Protein AF-A0A838NF19-F1 (afdb_monomer)

Nearest PDB structures (foldseek):
  4q58-assembly3_C  TM=7.894E-01  e=1.617E-04  Homo sapiens
  2n1k-assembly1_A  TM=7.640E-01  e=1.087E-04  Homo sapiens
  7mrk-assembly2_D  TM=7.252E-01  e=2.527E-04  Gallus gallus
  3f7p-assembly3_E  TM=7.457E-01  e=4.586E-04  Homo sapiens
  6mfa-assembly1_A  TM=8.068E-01  e=1.510E-03  Homo sapiens

Secondary structure (DSSP, 8-state):
------------------------------PPPPPPPP---EEEE-TTSS-EEEE----TT-SEEEEEEEETTTT---EEEEEEE-SSEEEE----TT-EEEEEEEEEETTEE-PPPPPEEEE--S-EEEEE-S-B-S-EEE-TTEEEEE-SEEEE-TT-EEEE-TT-EEEE-TTSTT-EEEE-TT-EEEEE--SSS-EEEEESSPTTS--TTSS--EEEE-----SSPSP-B-SSSTTT--B-TT---TT---EEEEEEEEES---BSSSSSS-B--SEEEEEE-TTSEEEEEEEES-SS-SEEEEEE---EES-EEES-SS-SSEEE--

Foldseek 3Di:
DDDDDDDDDDDDDDDDDDDPPPDDDPPPPPPDDWWAAWADWDWDADPQLQKIKIFTDDTPPFQAKWKWKAWDVVGDDTDTPDDRHNHGMDIGRVDDAQIKMKMWMWTGDPNGTYDIYPIDIDHSYDAGEEEDDEEQAAEDEADLSYEYEQAAAHEDDAPYEYEYDFQHEYEYDLVHAQREYEYEENYAYAQAYDPVGAYEYEHPDPPVPFAAQSHQAYEYAYLAAFQDDDQDWDFDAPPSIDGRHDRDALLTERYEDHRYEQESHWHDRPVPPPGIHENYEARQHHCNYYAENYEYYRHLAEHYEYRDGNHDHYNYYYYNYNYHPYYYDGD

Structure (mmCIF, N/CA/C/O backbone):
data_AF-A0A838NF19-F1
#
_entry.id   AF-A0A838NF19-F1
#
loop_
_atom_site.group_PDB
_atom_site.id
_atom_site.type_symbol
_atom_site.label_atom_id
_atom_site.label_alt_id
_atom_site.label_comp_id
_atom_site.label_asym_id
_atom_site.label_entity_id
_atom_site.label_seq_id
_atom_site.pdbx_PDB_ins_code
_atom_site.Cartn_x
_atom_site.Cartn_y
_atom_site.Cartn_z
_atom_site.occupancy
_atom_site.B_iso_or_equiv
_atom_site.auth_seq_id
_atom_site.auth_comp_id
_atom_site.auth_asym_id
_atom_site.auth_atom_id
_atom_site.pdbx_PDB_model_num
ATOM 1 N N . MET A 1 1 ? 29.734 -11.342 96.930 1.00 35.12 1 MET A N 1
ATOM 2 C CA . MET A 1 1 ? 30.311 -10.161 96.254 1.00 35.12 1 MET A CA 1
ATOM 3 C C . MET A 1 1 ? 29.342 -9.716 95.171 1.00 35.12 1 MET A C 1
ATOM 5 O O . MET A 1 1 ? 28.666 -10.580 94.630 1.00 35.12 1 MET A O 1
ATOM 9 N N . PRO A 1 2 ? 29.146 -8.404 95.005 1.00 52.97 2 PRO A N 1
ATOM 10 C CA . PRO A 1 2 ? 27.814 -7.807 95.119 1.00 52.97 2 PRO A CA 1
ATOM 11 C C . PRO A 1 2 ? 27.366 -7.106 93.832 1.00 52.97 2 PRO A C 1
ATOM 13 O O . PRO A 1 2 ? 28.207 -6.779 93.014 1.00 52.97 2 PRO A O 1
ATOM 16 N N . PHE A 1 3 ? 26.081 -6.766 93.724 1.00 35.47 3 PHE A N 1
ATOM 17 C CA . PHE A 1 3 ? 25.687 -5.376 93.479 1.00 35.47 3 PHE A CA 1
ATOM 18 C C . PHE A 1 3 ? 24.365 -5.079 94.198 1.00 35.47 3 PHE A C 1
ATOM 20 O O . PHE A 1 3 ? 23.375 -5.793 94.086 1.00 35.47 3 PHE A O 1
ATOM 27 N N . SER A 1 4 ? 24.438 -4.029 95.006 1.00 37.25 4 SER A N 1
ATOM 28 C CA . SER A 1 4 ? 23.403 -3.363 95.788 1.00 37.25 4 SER A CA 1
ATOM 29 C C . SER A 1 4 ? 23.138 -2.034 95.097 1.00 37.25 4 SER A C 1
ATOM 31 O O . SER A 1 4 ? 24.133 -1.402 94.767 1.00 37.25 4 SER A O 1
ATOM 33 N N . VAL A 1 5 ? 21.879 -1.596 94.954 1.00 36.94 5 VAL A N 1
ATOM 34 C CA . VAL A 1 5 ? 21.430 -0.240 95.344 1.00 36.94 5 VAL A CA 1
ATOM 35 C C . VAL A 1 5 ? 19.916 -0.275 95.630 1.00 36.94 5 VAL A C 1
ATOM 37 O O . VAL A 1 5 ? 19.118 -0.747 94.827 1.00 36.94 5 VAL A O 1
ATOM 40 N N . ARG A 1 6 ? 19.553 0.221 96.820 1.00 39.25 6 ARG A N 1
ATOM 41 C CA . ARG A 1 6 ? 18.203 0.527 97.327 1.00 39.25 6 ARG A CA 1
ATOM 42 C C . ARG A 1 6 ? 17.641 1.804 96.692 1.00 39.25 6 ARG A C 1
ATOM 44 O O . ARG A 1 6 ? 18.429 2.726 96.540 1.00 39.25 6 ARG A O 1
ATOM 51 N N . THR A 1 7 ? 16.310 1.936 96.609 1.00 36.59 7 THR A N 1
ATOM 52 C CA . THR A 1 7 ? 15.561 3.118 97.116 1.00 36.59 7 THR A CA 1
ATOM 53 C C . THR A 1 7 ? 14.032 2.932 97.042 1.00 36.59 7 THR A C 1
ATOM 55 O O . THR A 1 7 ? 13.474 2.596 96.009 1.00 36.59 7 THR A O 1
ATOM 58 N N . ILE A 1 8 ? 13.360 3.209 98.162 1.00 38.44 8 ILE A N 1
ATOM 59 C CA . ILE A 1 8 ? 11.967 3.685 98.332 1.00 38.44 8 ILE A CA 1
ATOM 60 C C . ILE A 1 8 ? 12.163 4.905 99.263 1.00 38.44 8 ILE A C 1
ATOM 62 O O . ILE A 1 8 ? 12.954 4.722 100.201 1.00 38.44 8 ILE A O 1
ATOM 66 N N . PRO A 1 9 ? 11.576 6.121 99.069 1.00 47.19 9 PRO A N 1
ATOM 67 C CA . PRO A 1 9 ? 10.137 6.345 99.310 1.00 47.19 9 PRO A CA 1
ATOM 68 C C . PRO A 1 9 ? 9.434 7.577 98.657 1.00 47.19 9 PRO A C 1
ATOM 70 O O . PRO A 1 9 ? 10.047 8.432 98.034 1.00 47.19 9 PRO A O 1
ATOM 73 N N . VAL A 1 10 ? 8.127 7.665 98.963 1.00 31.33 10 VAL A N 1
ATOM 74 C CA . VAL A 1 10 ? 7.230 8.847 99.090 1.00 31.33 10 VAL A CA 1
ATOM 75 C C . VAL A 1 10 ? 6.347 9.279 97.899 1.00 31.33 10 VAL A C 1
ATOM 77 O O . VAL A 1 10 ? 6.782 9.895 96.939 1.00 31.33 10 VAL A O 1
ATOM 80 N N . ALA A 1 11 ? 5.054 8.981 98.092 1.00 38.56 11 ALA A N 1
ATOM 81 C CA . ALA A 1 11 ? 3.813 9.733 97.850 1.00 38.56 11 ALA A CA 1
ATOM 82 C C . ALA A 1 11 ? 3.763 10.963 96.912 1.00 38.56 11 ALA A C 1
ATOM 84 O O . ALA A 1 11 ? 4.389 11.986 97.169 1.00 38.56 11 ALA A O 1
ATOM 85 N N . ALA A 1 12 ? 2.793 10.924 95.989 1.00 33.62 12 ALA A N 1
ATOM 86 C CA . ALA A 1 12 ? 1.922 12.045 95.605 1.00 33.62 12 ALA A CA 1
ATOM 87 C C . ALA A 1 12 ? 0.618 11.445 95.029 1.00 33.62 12 ALA A C 1
ATOM 89 O O . ALA A 1 12 ? 0.657 10.640 94.108 1.00 33.62 12 ALA A O 1
ATOM 90 N N . ALA A 1 13 ? -0.488 11.549 95.765 1.00 34.16 13 ALA A N 1
ATOM 91 C CA . ALA A 1 13 ? -1.574 12.502 95.518 1.00 34.16 13 ALA A CA 1
ATOM 92 C C . ALA A 1 13 ? -2.513 12.077 94.373 1.00 34.16 13 ALA A C 1
ATOM 94 O O . ALA A 1 13 ? -2.177 12.118 93.195 1.00 34.16 13 ALA A O 1
ATOM 95 N N . ALA A 1 14 ? -3.721 11.678 94.774 1.00 39.50 14 ALA A N 1
ATOM 96 C CA . ALA A 1 14 ? -4.853 11.440 93.901 1.00 39.50 14 ALA A CA 1
ATOM 97 C C . ALA A 1 14 ? -5.228 12.715 93.133 1.00 39.50 14 ALA A C 1
ATOM 99 O O . ALA A 1 14 ? -5.433 13.767 93.738 1.00 39.50 14 ALA A O 1
ATOM 100 N N . VAL A 1 15 ? -5.396 12.590 91.818 1.00 35.84 15 VAL A N 1
ATOM 101 C CA . VAL A 1 15 ? -6.160 13.540 91.010 1.00 35.84 15 VAL A CA 1
ATOM 102 C C . VAL A 1 15 ? -7.301 12.758 90.379 1.00 35.84 15 VAL A C 1
ATOM 104 O O . VAL A 1 15 ? -7.116 11.970 89.455 1.00 35.84 15 VAL A O 1
ATOM 107 N N . LEU A 1 16 ? -8.485 12.953 90.948 1.00 38.34 16 LEU A N 1
ATOM 108 C CA . LEU A 1 16 ? -9.753 12.597 90.339 1.00 38.34 16 LEU A CA 1
ATOM 109 C C . LEU A 1 16 ? -10.015 13.658 89.259 1.00 38.34 16 LEU A C 1
ATOM 111 O O . LEU A 1 16 ? -10.269 14.814 89.596 1.00 38.34 16 LEU A O 1
ATOM 115 N N . LEU A 1 17 ? -9.930 13.296 87.978 1.00 35.69 17 LEU A N 1
ATOM 116 C CA . LEU A 1 17 ? -10.447 14.137 86.900 1.00 35.69 17 LEU A CA 1
ATOM 117 C C . LEU A 1 17 ? -11.457 13.328 86.095 1.00 35.69 17 LEU A C 1
ATOM 119 O O . LEU A 1 17 ? -11.151 12.268 85.553 1.00 35.69 17 LEU A O 1
ATOM 123 N N . ALA A 1 18 ? -12.688 13.826 86.123 1.00 44.34 18 ALA A N 1
ATOM 124 C CA . ALA A 1 18 ? -13.870 13.238 85.532 1.00 44.34 18 ALA A CA 1
ATOM 125 C C . ALA A 1 18 ? -13.659 12.941 84.043 1.00 44.34 18 ALA A C 1
ATOM 127 O O . ALA A 1 18 ? -13.528 13.856 83.232 1.00 44.34 18 ALA A O 1
ATOM 128 N N . VAL A 1 19 ? -13.690 11.659 83.679 1.00 39.97 19 VAL A N 1
ATOM 129 C CA . VAL A 1 19 ? -13.979 11.268 82.302 1.00 39.97 19 VAL A CA 1
ATOM 130 C C . VAL A 1 19 ? -15.482 11.434 82.132 1.00 39.97 19 VAL A C 1
ATOM 132 O O . VAL A 1 19 ? -16.280 10.640 82.628 1.00 39.97 19 VAL A O 1
ATOM 135 N N . SER A 1 20 ? -15.867 12.528 81.484 1.00 41.59 20 SER A N 1
ATOM 136 C CA . SER A 1 20 ? -17.197 12.691 80.919 1.00 41.59 20 SER A CA 1
ATOM 137 C C . SER A 1 20 ? -17.468 11.518 79.980 1.00 41.59 20 SER A C 1
ATOM 139 O O . SER A 1 20 ? -16.764 11.354 78.984 1.00 41.59 20 SER A O 1
ATOM 141 N N . LEU A 1 21 ? -18.494 10.723 80.285 1.00 47.19 21 LEU A N 1
ATOM 142 C CA . LEU A 1 21 ? -19.154 9.889 79.290 1.00 47.19 21 LEU A CA 1
ATOM 143 C C . LEU A 1 21 ? -19.725 10.830 78.220 1.00 47.19 21 LEU A C 1
ATOM 145 O O . LEU A 1 21 ? -20.798 11.404 78.402 1.00 47.19 21 LEU A O 1
ATOM 149 N N . ALA A 1 22 ? -18.997 11.009 77.121 1.00 44.03 22 ALA A N 1
ATOM 150 C CA . ALA A 1 22 ? -19.598 11.425 75.868 1.00 44.03 22 ALA A CA 1
ATOM 151 C C . ALA A 1 22 ? -20.200 10.165 75.249 1.00 44.03 22 ALA A C 1
ATOM 153 O O . ALA A 1 22 ? -19.493 9.218 74.904 1.00 44.03 22 ALA A O 1
ATOM 154 N N . ALA A 1 23 ? -21.527 10.147 75.239 1.00 41.19 23 ALA A N 1
ATOM 155 C CA . ALA A 1 23 ? -22.345 9.108 74.658 1.00 41.19 23 ALA A CA 1
ATOM 156 C C . ALA A 1 23 ? -21.960 8.838 73.197 1.00 41.19 23 ALA A C 1
ATOM 158 O O . ALA A 1 23 ? -21.589 9.744 72.452 1.00 41.19 23 ALA A O 1
ATOM 159 N N . CYS A 1 24 ? -22.084 7.566 72.837 1.00 47.78 24 CYS A N 1
ATOM 160 C CA . CYS A 1 24 ? -21.982 7.012 71.501 1.00 47.78 24 CYS A CA 1
ATOM 161 C C . CYS A 1 24 ? -22.757 7.876 70.494 1.00 47.78 24 CYS A C 1
ATOM 163 O O . CYS A 1 24 ? -23.974 8.022 70.609 1.00 47.78 24 CYS A O 1
ATOM 165 N N . GLY A 1 25 ? -22.057 8.435 69.509 1.00 43.94 25 GLY A N 1
ATOM 166 C CA . GLY A 1 25 ? -22.674 8.720 68.224 1.00 43.94 25 GLY A CA 1
ATOM 167 C C . GLY A 1 25 ? -22.753 7.398 67.477 1.00 43.94 25 GLY A C 1
ATOM 168 O O . GLY A 1 25 ? -21.714 6.824 67.156 1.00 43.94 25 GLY A O 1
ATOM 169 N N . ASP A 1 26 ? -23.968 6.900 67.261 1.00 50.91 26 ASP A N 1
ATOM 170 C CA . ASP A 1 26 ? -24.257 5.865 66.271 1.00 50.91 26 ASP A CA 1
ATOM 171 C C . ASP A 1 26 ? -23.941 6.430 64.878 1.00 50.91 26 ASP A C 1
ATOM 173 O O . ASP A 1 26 ? -24.830 6.836 64.127 1.00 50.91 26 ASP A O 1
ATOM 177 N N . ASP A 1 27 ? -22.658 6.488 64.527 1.00 46.59 27 ASP A N 1
ATOM 178 C CA . ASP A 1 27 ? -22.247 6.628 63.139 1.00 46.59 27 ASP A CA 1
ATOM 179 C C . ASP A 1 27 ? -22.516 5.281 62.471 1.00 46.59 27 ASP A C 1
ATOM 181 O O . ASP A 1 27 ? -21.648 4.413 62.365 1.00 46.59 27 ASP A O 1
ATOM 185 N N . ASN A 1 28 ? -23.751 5.129 61.985 1.00 49.91 28 ASN A N 1
ATOM 186 C CA . ASN A 1 28 ? -24.141 4.192 60.932 1.00 49.91 28 ASN A CA 1
ATOM 187 C C . ASN A 1 28 ? -23.399 4.520 59.620 1.00 49.91 28 ASN A C 1
ATOM 189 O O . ASN A 1 28 ? -24.004 4.662 58.555 1.00 49.91 28 ASN A O 1
ATOM 193 N N . THR A 1 29 ? -22.077 4.650 59.676 1.00 46.50 29 THR A N 1
ATOM 194 C CA . THR A 1 29 ? -21.223 4.644 58.500 1.00 46.50 29 THR A CA 1
ATOM 195 C C . THR A 1 29 ? -21.136 3.191 58.068 1.00 46.50 29 THR A C 1
ATOM 197 O O . THR A 1 29 ? -20.239 2.443 58.444 1.00 46.50 29 THR A O 1
ATOM 200 N N . ASN A 1 30 ? -22.152 2.753 57.319 1.00 56.16 30 ASN A N 1
ATOM 201 C CA . ASN A 1 30 ? -22.019 1.570 56.483 1.00 56.16 30 ASN A CA 1
ATOM 202 C C . ASN A 1 30 ? -20.631 1.663 55.817 1.00 56.16 30 ASN A C 1
ATOM 204 O O . ASN A 1 30 ? -20.355 2.725 55.238 1.00 56.16 30 ASN A O 1
ATOM 208 N N . PRO A 1 31 ? -19.737 0.660 55.958 1.00 55.91 31 PRO A N 1
ATOM 209 C CA . PRO A 1 31 ? -18.437 0.704 55.300 1.00 55.91 31 PRO A CA 1
ATOM 210 C C . PRO A 1 31 ? -18.651 1.078 53.830 1.00 55.91 31 PRO A C 1
ATOM 212 O O . PRO A 1 31 ? -19.680 0.677 53.267 1.00 55.91 31 PRO A O 1
ATOM 215 N N . PRO A 1 32 ? -17.769 1.900 53.225 1.00 64.12 32 PRO A N 1
ATOM 216 C CA . PRO A 1 32 ? -18.022 2.404 51.885 1.00 64.12 32 PRO A CA 1
ATOM 217 C C . PRO A 1 32 ? -18.312 1.206 50.979 1.00 64.12 32 PRO A C 1
ATOM 219 O O . PRO A 1 32 ? -17.574 0.227 50.975 1.00 64.12 32 PRO A O 1
ATOM 222 N N . ALA A 1 33 ? -19.453 1.205 50.298 1.00 87.75 33 ALA A N 1
ATOM 223 C CA . ALA A 1 33 ? -19.767 0.096 49.411 1.00 87.75 33 ALA A CA 1
ATOM 224 C C . ALA A 1 33 ? -18.770 0.093 48.238 1.00 87.75 33 ALA A C 1
ATOM 226 O O . ALA A 1 33 ? -18.209 1.136 47.879 1.00 87.75 33 ALA A O 1
ATOM 227 N N . THR A 1 34 ? -18.576 -1.067 47.609 1.00 93.88 34 THR A N 1
ATOM 228 C CA . THR A 1 34 ? -17.919 -1.123 46.297 1.00 93.88 34 THR A CA 1
ATOM 229 C C . THR A 1 34 ? -18.630 -0.173 45.322 1.00 93.88 34 THR A C 1
ATOM 231 O O . THR A 1 34 ? -19.853 -0.011 45.433 1.00 93.88 34 THR A O 1
ATOM 234 N N . PRO A 1 35 ? -17.923 0.439 44.355 1.00 96.06 35 PRO A N 1
ATOM 235 C CA . PRO A 1 35 ? -18.542 1.387 43.434 1.00 96.06 35 PRO A CA 1
ATOM 236 C C . PRO A 1 35 ? -19.687 0.752 42.621 1.00 96.06 35 PRO A C 1
ATOM 238 O O . PRO A 1 35 ? -19.649 -0.451 42.343 1.00 96.06 35 PRO A O 1
ATOM 241 N N . PRO A 1 36 ? -20.707 1.528 42.211 1.00 96.31 36 PRO A N 1
ATOM 242 C CA . PRO A 1 36 ? -21.747 1.026 41.317 1.00 96.31 36 PRO A CA 1
ATOM 243 C C . PRO A 1 36 ? -21.187 0.713 39.920 1.00 96.31 36 PRO A C 1
ATOM 245 O O . PRO A 1 36 ? -20.111 1.183 39.545 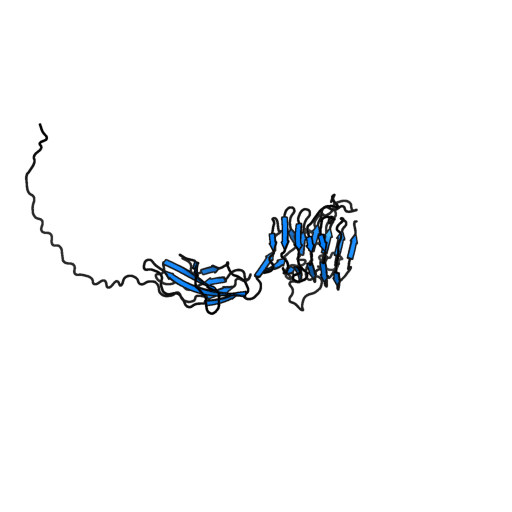1.00 96.31 36 PRO A O 1
ATOM 248 N N . ALA A 1 37 ? -21.941 -0.059 39.133 1.00 97.81 37 ALA A N 1
ATOM 249 C CA . ALA A 1 37 ? -21.570 -0.370 37.755 1.00 97.81 37 ALA A CA 1
ATOM 250 C C . ALA A 1 37 ? -21.369 0.910 36.920 1.00 97.81 37 ALA A C 1
ATOM 252 O O . ALA A 1 37 ? -22.247 1.784 36.934 1.00 97.81 37 ALA A O 1
ATOM 253 N N . PRO A 1 38 ? -20.267 1.024 36.156 1.00 98.38 38 PRO A N 1
ATOM 254 C CA . PRO A 1 38 ? -20.124 2.083 35.169 1.00 98.38 38 PRO A CA 1
ATOM 255 C C . PRO A 1 38 ? -21.266 2.066 34.147 1.00 98.38 38 PRO A C 1
ATOM 257 O O . PRO A 1 38 ? -21.800 1.016 33.781 1.00 98.38 38 PRO A O 1
ATOM 260 N N . THR A 1 39 ? -21.628 3.250 33.660 1.00 98.44 39 THR A N 1
ATOM 261 C CA . THR A 1 39 ? -22.661 3.436 32.632 1.00 98.44 39 THR A CA 1
ATOM 262 C C . THR A 1 39 ? -22.062 4.081 31.391 1.00 98.44 39 THR A C 1
ATOM 264 O O . THR A 1 39 ? -20.968 4.643 31.446 1.00 98.44 39 THR A O 1
ATOM 267 N N . GLY A 1 40 ? -22.781 4.014 30.270 1.00 97.88 40 GLY A N 1
ATOM 268 C CA . GLY A 1 40 ? -22.354 4.667 29.033 1.00 97.88 40 GLY A CA 1
ATOM 269 C C . GLY A 1 40 ? -21.092 4.066 28.418 1.00 97.88 40 GLY A C 1
ATOM 270 O O . GLY A 1 40 ? -20.393 4.787 27.720 1.00 97.88 40 GLY A O 1
ATOM 271 N N . LEU A 1 41 ? -20.793 2.784 28.684 1.00 98.62 41 LEU A N 1
ATOM 272 C CA . LEU A 1 41 ? -19.728 2.087 27.968 1.00 98.62 41 LEU A CA 1
ATOM 273 C C . LEU A 1 41 ? -20.066 2.069 26.473 1.00 98.62 41 LEU A C 1
ATOM 275 O O . LEU A 1 41 ? -21.093 1.520 26.070 1.00 98.62 41 LEU A O 1
ATOM 279 N N . ALA A 1 42 ? -19.195 2.669 25.677 1.00 98.38 42 ALA A N 1
ATOM 280 C CA . ALA A 1 42 ? -19.261 2.702 24.229 1.00 98.38 42 ALA A CA 1
ATOM 281 C C . ALA A 1 42 ? -17.947 2.176 23.650 1.00 98.38 42 ALA A C 1
ATOM 283 O O . ALA A 1 42 ? -16.885 2.380 24.239 1.00 98.38 42 ALA A O 1
ATOM 284 N N . ALA A 1 43 ? -18.043 1.521 22.497 1.00 97.81 43 ALA A N 1
ATOM 285 C CA . ALA A 1 43 ? -16.916 1.066 21.695 1.00 97.81 43 ALA A CA 1
ATOM 286 C C . ALA A 1 43 ? -17.091 1.613 20.274 1.00 97.81 43 ALA A C 1
ATOM 288 O O . ALA A 1 43 ? -18.187 1.529 19.713 1.00 97.81 43 ALA A O 1
ATOM 289 N N . ALA A 1 44 ? -16.033 2.180 19.710 1.00 95.69 44 ALA A N 1
ATOM 290 C CA . ALA A 1 44 ? -15.997 2.675 18.341 1.00 95.69 44 ALA A CA 1
ATOM 291 C C . ALA A 1 44 ? -14.686 2.251 17.681 1.00 95.69 44 ALA A C 1
ATOM 293 O O . ALA A 1 44 ? -13.645 2.243 18.326 1.00 95.69 44 ALA A O 1
ATOM 294 N N . LEU A 1 45 ? -14.731 1.900 16.401 1.00 92.50 45 LEU A N 1
ATOM 295 C CA . LEU A 1 45 ? -13.525 1.589 15.645 1.00 92.50 45 LEU A CA 1
ATOM 296 C C . LEU A 1 45 ? -12.806 2.893 15.264 1.00 92.50 45 LEU A C 1
ATOM 298 O O . LEU A 1 45 ? -13.456 3.874 14.888 1.00 92.50 45 LEU A O 1
ATOM 302 N N . SER A 1 46 ? -11.479 2.912 15.364 1.00 90.81 46 SER A N 1
ATOM 303 C CA . SER A 1 46 ? -10.647 3.996 14.850 1.00 90.81 46 SER A CA 1
ATOM 304 C C . SER A 1 46 ? -10.797 4.119 13.329 1.00 90.81 46 SER A C 1
ATOM 306 O O . SER A 1 46 ? -11.166 3.169 12.640 1.00 90.81 46 SER A O 1
ATOM 308 N N . ALA A 1 47 ? -10.515 5.303 12.778 1.00 82.50 47 ALA A N 1
ATOM 309 C CA . ALA A 1 47 ? -10.700 5.561 11.345 1.00 82.50 47 ALA A CA 1
ATOM 310 C C . ALA A 1 47 ? -9.854 4.639 10.444 1.00 82.50 47 ALA A C 1
ATOM 312 O O . ALA A 1 47 ? -10.240 4.360 9.312 1.00 82.50 47 ALA A O 1
ATOM 313 N N . ASP A 1 48 ? -8.720 4.163 10.954 1.00 79.62 48 ASP A N 1
ATOM 314 C CA . ASP A 1 48 ? -7.803 3.241 10.284 1.00 79.62 48 ASP A CA 1
ATOM 315 C C . ASP A 1 48 ? -8.138 1.752 10.523 1.00 79.62 48 ASP A C 1
ATOM 317 O O . ASP A 1 48 ? -7.430 0.862 10.052 1.00 79.62 48 ASP A O 1
ATOM 321 N N . SER A 1 49 ? -9.232 1.459 11.236 1.00 84.75 49 SER A N 1
ATOM 322 C CA . SER A 1 49 ? -9.678 0.096 11.558 1.00 84.75 49 SER A CA 1
ATOM 323 C C . SER A 1 49 ? -8.633 -0.754 12.288 1.00 84.75 49 SER A C 1
ATOM 325 O O . SER A 1 49 ? -8.629 -1.978 12.179 1.00 84.75 49 SER A O 1
ATOM 327 N N . SER A 1 50 ? -7.736 -0.106 13.038 1.00 85.06 50 SER A N 1
ATOM 328 C CA . SER A 1 50 ? -6.641 -0.763 13.759 1.00 85.06 50 SER A CA 1
ATOM 329 C C . SER A 1 50 ? -6.866 -0.854 15.268 1.00 85.06 50 SER A C 1
ATOM 331 O O . SER A 1 50 ? -6.173 -1.616 15.935 1.00 85.06 50 SER A O 1
ATOM 333 N N . THR A 1 51 ? -7.808 -0.075 15.807 1.00 92.19 51 THR A N 1
ATOM 334 C CA . THR A 1 51 ? -7.993 0.102 17.250 1.00 92.19 51 THR A CA 1
ATOM 335 C C . THR A 1 51 ? -9.473 0.240 17.603 1.00 92.19 51 THR A C 1
ATOM 337 O O . THR A 1 51 ? -10.204 0.989 16.959 1.00 92.19 51 THR A O 1
ATOM 340 N N . VAL A 1 52 ? -9.933 -0.434 18.659 1.00 96.31 52 VAL A N 1
ATOM 341 C CA . VAL A 1 52 ? -11.237 -0.158 19.278 1.00 96.31 52 VAL A CA 1
ATOM 342 C C . VAL A 1 52 ? -11.056 0.880 20.385 1.00 96.31 52 VAL A C 1
ATOM 344 O O . VAL A 1 52 ? -10.426 0.625 21.410 1.00 96.31 52 VAL A O 1
ATOM 347 N N . GLU A 1 53 ? -11.648 2.052 20.186 1.00 97.56 53 GLU A N 1
ATOM 348 C CA . GLU A 1 53 ? -11.697 3.145 21.149 1.00 97.56 53 GLU A CA 1
ATOM 349 C C . GLU A 1 53 ? -12.894 2.974 22.086 1.00 97.56 53 GLU A C 1
ATOM 351 O O . GLU A 1 53 ? -14.060 3.008 21.674 1.00 97.56 53 GLU A O 1
ATOM 356 N N . LEU A 1 54 ? -12.601 2.796 23.371 1.00 98.56 54 LEU A N 1
ATOM 357 C CA . LEU A 1 54 ? -13.583 2.612 24.429 1.00 98.56 54 LEU A CA 1
ATOM 358 C C . LEU A 1 54 ? -13.701 3.866 25.282 1.00 98.56 54 LEU A C 1
ATOM 360 O O . LEU A 1 54 ? -12.709 4.513 25.614 1.00 98.56 54 LEU A O 1
ATOM 364 N N . SER A 1 55 ? -14.926 4.175 25.697 1.00 98.56 55 SER A N 1
ATOM 365 C CA . SER A 1 55 ? -15.207 5.244 26.658 1.00 98.56 55 SER A CA 1
ATOM 366 C C . SER A 1 55 ? -16.365 4.874 27.576 1.00 98.56 55 SER A C 1
ATOM 368 O O . SER A 1 55 ? -17.242 4.104 27.190 1.00 98.56 55 SER A O 1
ATOM 370 N N . TRP A 1 56 ? -16.365 5.391 28.804 1.00 98.69 56 TRP A 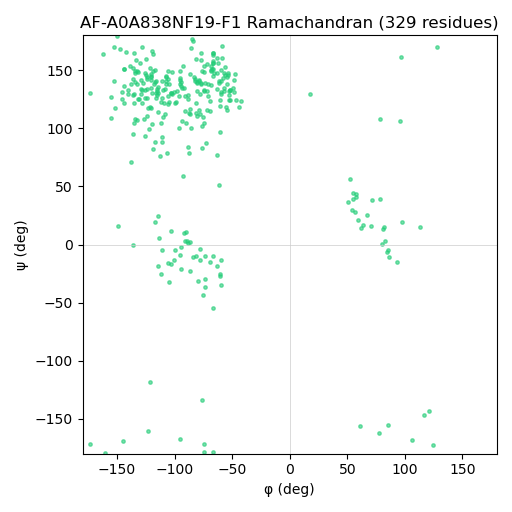N 1
ATOM 371 C CA . TRP A 1 56 ? -17.453 5.214 29.772 1.00 98.69 56 TRP A CA 1
ATOM 372 C C . TRP A 1 56 ? -17.605 6.437 30.682 1.00 98.69 56 TRP A C 1
ATOM 374 O O . TRP A 1 56 ? -16.758 7.328 30.713 1.00 98.69 56 TRP A O 1
ATOM 384 N N . ASN A 1 57 ? -18.698 6.498 31.444 1.00 98.44 57 ASN A N 1
ATOM 385 C CA . ASN A 1 57 ? -18.918 7.569 32.415 1.00 98.44 57 ASN A CA 1
ATOM 386 C C . ASN A 1 57 ? -18.117 7.330 33.701 1.00 98.44 57 ASN A C 1
ATOM 388 O O . ASN A 1 57 ? -18.057 6.206 34.207 1.00 98.44 57 ASN A O 1
ATOM 392 N N . ALA A 1 58 ? -17.580 8.407 34.279 1.00 97.88 58 ALA A N 1
ATOM 393 C CA . ALA A 1 58 ? -16.926 8.347 35.580 1.00 97.88 58 ALA A CA 1
ATOM 394 C C . ALA A 1 58 ? -17.902 7.901 36.684 1.00 97.88 58 ALA A C 1
ATOM 396 O O . ALA A 1 58 ? -19.053 8.341 36.738 1.00 97.88 58 ALA A O 1
ATOM 397 N N . VAL A 1 59 ? -17.422 7.051 37.590 1.00 97.81 59 VAL A N 1
ATOM 398 C CA . VAL A 1 59 ? -18.187 6.511 38.713 1.00 97.81 59 VAL A CA 1
ATOM 399 C C . VAL A 1 59 ? -17.759 7.183 40.016 1.00 97.81 59 VAL A C 1
ATOM 401 O O . VAL A 1 59 ? -16.598 7.126 40.416 1.00 97.81 59 VAL A O 1
ATOM 404 N N . THR A 1 60 ? -18.713 7.797 40.717 1.00 94.75 60 THR A N 1
ATOM 405 C CA . THR A 1 60 ? -18.474 8.394 42.039 1.00 94.75 60 THR A CA 1
ATOM 406 C C . THR A 1 60 ? -17.987 7.341 43.034 1.00 94.75 60 THR A C 1
ATOM 408 O O . THR A 1 60 ? -18.623 6.303 43.208 1.00 94.75 60 THR A O 1
ATOM 411 N N . GLY A 1 61 ? -16.881 7.633 43.723 1.00 93.88 61 GLY A N 1
ATOM 412 C CA . GLY A 1 61 ? -16.290 6.739 44.722 1.00 93.88 61 GLY A CA 1
ATOM 413 C C . GLY A 1 61 ? -15.395 5.637 44.148 1.00 93.88 61 GLY A C 1
ATOM 414 O O . GLY A 1 61 ? -14.899 4.824 44.926 1.00 93.88 61 GLY A O 1
ATOM 415 N N . ALA A 1 62 ? -15.177 5.609 42.830 1.00 96.75 62 ALA A N 1
ATOM 416 C CA . ALA A 1 62 ? -14.168 4.767 42.196 1.00 96.75 62 ALA A CA 1
ATOM 417 C C . ALA A 1 62 ? -12.774 5.405 42.306 1.00 96.75 62 ALA A C 1
ATOM 419 O O . ALA A 1 62 ? -12.628 6.616 42.130 1.00 96.75 62 ALA A O 1
ATOM 420 N N . THR A 1 63 ? -11.754 4.590 42.565 1.00 97.06 63 THR A N 1
ATOM 421 C CA . THR A 1 63 ? -10.338 4.977 42.446 1.00 97.06 63 THR A CA 1
ATOM 422 C C . THR A 1 63 ? -9.710 4.467 41.148 1.00 97.06 63 THR A C 1
ATOM 424 O O . THR A 1 63 ? -8.659 4.967 40.753 1.00 97.06 63 THR A O 1
ATOM 427 N N . GLY A 1 64 ? -10.381 3.548 40.445 1.00 98.00 64 GLY A N 1
ATOM 428 C CA . GLY A 1 64 ? -10.018 3.131 39.096 1.00 98.00 64 GLY A CA 1
ATOM 429 C C . GLY A 1 64 ? -11.033 2.184 38.454 1.00 98.00 64 GLY A C 1
ATOM 430 O O . GLY A 1 64 ? -12.123 1.951 38.992 1.00 98.00 64 GLY A O 1
ATOM 431 N N . TYR A 1 65 ? -10.663 1.638 37.296 1.00 98.62 65 TYR A N 1
ATOM 432 C CA . TYR A 1 65 ? -11.479 0.720 36.505 1.00 98.62 65 TYR A CA 1
ATOM 433 C C . TYR A 1 65 ? -10.697 -0.513 36.045 1.00 98.62 65 TYR A C 1
ATOM 435 O O . TYR A 1 65 ? -9.495 -0.455 35.777 1.00 98.62 65 TYR A O 1
ATOM 443 N N . VAL A 1 66 ? -11.424 -1.621 35.917 1.00 98.50 66 VAL A N 1
ATOM 444 C CA . VAL A 1 66 ? -10.993 -2.860 35.269 1.00 98.50 66 VAL A CA 1
ATOM 445 C C . VAL A 1 66 ? -11.808 -3.024 33.993 1.00 98.50 66 VAL A C 1
ATOM 447 O O . VAL A 1 66 ? -13.038 -3.047 34.044 1.00 98.50 66 VAL A O 1
ATOM 450 N N . LEU A 1 67 ? -11.125 -3.132 32.860 1.00 98.56 67 LEU A N 1
ATOM 451 C CA . LEU A 1 67 ? -11.706 -3.365 31.546 1.00 98.56 67 LEU A CA 1
ATOM 452 C C . LEU A 1 67 ? -11.452 -4.812 31.125 1.00 98.56 67 LEU A C 1
ATOM 454 O O . LEU A 1 67 ? -10.310 -5.281 31.114 1.00 98.56 67 LEU A O 1
ATOM 458 N N . GLU A 1 68 ? -12.520 -5.497 30.736 1.00 98.62 68 GLU A N 1
ATOM 459 C CA . GLU A 1 68 ? -12.478 -6.872 30.258 1.00 98.62 68 GLU A CA 1
ATOM 460 C C . GLU A 1 68 ? -13.025 -6.970 28.829 1.00 98.62 68 GLU A C 1
ATOM 462 O O . GLU A 1 68 ? -14.003 -6.303 28.478 1.00 98.62 68 GLU A O 1
ATOM 467 N N . ARG A 1 69 ? -12.426 -7.860 28.037 1.00 98.50 69 ARG A N 1
ATOM 468 C CA . ARG A 1 69 ? -12.788 -8.188 26.655 1.00 98.50 69 ARG A CA 1
ATOM 469 C C . ARG A 1 69 ? -13.067 -9.681 26.520 1.00 98.50 69 ARG A C 1
ATOM 471 O O . ARG A 1 69 ? -12.390 -10.494 27.141 1.00 98.50 69 ARG A O 1
ATOM 478 N N . ALA A 1 70 ? -14.030 -10.042 25.686 1.00 98.19 70 ALA A N 1
ATOM 479 C CA . ALA A 1 70 ? -14.272 -11.398 25.207 1.00 98.19 70 ALA A CA 1
ATOM 480 C C . ALA A 1 70 ? -14.449 -11.372 23.686 1.00 98.19 70 ALA A C 1
ATOM 482 O O . ALA A 1 70 ? -15.000 -10.414 23.150 1.00 98.19 70 ALA A O 1
ATOM 483 N N . GLU A 1 71 ? -14.051 -12.432 22.994 1.00 96.75 71 GLU A N 1
ATOM 484 C CA . GLU A 1 71 ? -14.430 -12.628 21.592 1.00 96.75 71 GLU A CA 1
ATOM 485 C C . GLU A 1 71 ? -15.885 -13.100 21.476 1.00 96.75 71 GLU A C 1
ATOM 487 O O . GLU A 1 71 ? -16.403 -13.807 22.345 1.00 96.75 71 GLU A O 1
ATOM 492 N N . GLY A 1 72 ? -16.535 -12.733 20.376 1.00 90.75 72 GLY A N 1
ATOM 493 C CA . GLY A 1 72 ? -17.863 -13.179 19.984 1.00 90.75 72 GLY A CA 1
ATOM 494 C C . GLY A 1 72 ? -19.015 -12.242 20.357 1.00 90.75 72 GLY A C 1
ATOM 495 O O . GLY A 1 72 ? -18.937 -11.387 21.245 1.00 90.75 72 GLY A O 1
ATOM 496 N N . SER A 1 73 ? -20.127 -12.465 19.654 1.00 88.56 73 SER A N 1
ATOM 497 C CA . SER A 1 73 ? -21.463 -11.966 19.975 1.00 88.56 73 SER A CA 1
ATOM 498 C C . SER A 1 73 ? -22.460 -13.124 19.799 1.00 88.56 73 SER A C 1
ATOM 500 O O . SER A 1 73 ? -22.732 -13.513 18.663 1.00 88.56 73 SER A O 1
ATOM 502 N N . PRO A 1 74 ? -22.973 -13.745 20.881 1.00 90.06 74 PRO A N 1
ATOM 503 C CA . PRO A 1 74 ? -22.781 -13.383 22.286 1.00 90.06 74 PRO A CA 1
ATOM 504 C C . PRO A 1 74 ? -21.336 -13.578 22.769 1.00 90.06 74 PRO A C 1
ATOM 506 O O . PRO A 1 74 ? -20.584 -14.367 22.203 1.00 90.06 74 PRO A O 1
ATOM 509 N N . ALA A 1 75 ? -20.970 -12.849 23.825 1.00 93.50 75 ALA A N 1
ATOM 510 C CA . ALA A 1 75 ? -19.631 -12.875 24.406 1.00 93.50 75 ALA A CA 1
ATOM 511 C C . ALA A 1 75 ? -19.204 -14.288 24.842 1.00 93.50 75 ALA A C 1
ATOM 513 O O . ALA A 1 75 ? -19.965 -14.996 25.508 1.00 93.50 75 ALA A O 1
ATOM 514 N N . GLY A 1 76 ? -17.968 -14.660 24.508 1.00 93.62 76 GLY A N 1
ATOM 515 C CA . GLY A 1 76 ? -17.271 -15.825 25.037 1.00 93.62 76 GLY A CA 1
ATOM 516 C C . GLY A 1 76 ? -16.750 -15.599 26.462 1.00 93.62 76 GLY A C 1
ATOM 517 O O . GLY A 1 76 ? -17.456 -15.109 27.342 1.00 93.62 76 GLY A O 1
ATOM 518 N N . THR A 1 77 ? -15.494 -15.976 26.712 1.00 97.31 77 THR A N 1
ATOM 519 C CA . THR A 1 77 ? -14.869 -15.804 28.036 1.00 97.31 77 THR A CA 1
ATOM 520 C C . THR A 1 77 ? -14.217 -14.429 28.144 1.00 97.31 77 THR A C 1
ATOM 522 O O . THR A 1 77 ? -13.372 -14.088 27.323 1.00 97.31 77 THR A O 1
ATOM 525 N N . PHE A 1 78 ? -14.592 -13.658 29.168 1.00 98.19 78 PHE A N 1
ATOM 526 C CA . PHE A 1 78 ? -13.977 -12.361 29.452 1.00 98.19 78 PHE A CA 1
ATOM 527 C C . PHE A 1 78 ? -12.583 -12.523 30.067 1.00 98.19 78 PHE A C 1
ATOM 529 O O . PHE A 1 78 ? -12.401 -13.283 31.020 1.00 98.19 78 PHE A O 1
ATOM 536 N N . ALA A 1 79 ? -11.625 -11.767 29.538 1.00 98.00 79 ALA A N 1
ATOM 537 C CA . ALA A 1 79 ? -10.279 -11.595 30.061 1.00 98.00 79 ALA A CA 1
ATOM 538 C C . ALA A 1 79 ? -9.995 -10.103 30.280 1.00 98.00 79 ALA A C 1
ATOM 540 O O . ALA A 1 79 ? -10.470 -9.252 29.529 1.00 98.00 79 ALA A O 1
ATOM 541 N N . GLN A 1 80 ? -9.219 -9.778 31.311 1.00 98.00 80 GLN A N 1
ATOM 542 C CA . GLN A 1 80 ? -8.828 -8.399 31.594 1.00 98.00 80 GLN A CA 1
ATOM 543 C C . GLN A 1 80 ? -7.820 -7.901 30.550 1.00 98.00 80 GLN A C 1
ATOM 545 O O . GLN A 1 80 ? -6.783 -8.529 30.350 1.00 98.00 80 GLN A O 1
ATOM 550 N N . ILE A 1 81 ? -8.103 -6.747 29.945 1.00 97.44 81 ILE A N 1
ATOM 551 C CA . ILE A 1 81 ? -7.208 -6.053 29.000 1.00 97.44 81 ILE A CA 1
ATOM 552 C C . ILE A 1 81 ? -6.715 -4.704 29.545 1.00 97.44 81 ILE A C 1
ATOM 554 O O . ILE A 1 81 ? -5.684 -4.189 29.125 1.00 97.44 81 ILE A O 1
ATOM 558 N N . GLY A 1 82 ? -7.399 -4.155 30.551 1.00 93.06 82 GLY A N 1
ATOM 559 C CA . GLY A 1 82 ? -6.958 -2.979 31.295 1.00 93.06 82 GLY A CA 1
ATOM 560 C C . GLY A 1 82 ? -7.261 -3.139 32.779 1.00 93.06 82 GLY A C 1
ATOM 561 O O . GLY A 1 82 ? -8.362 -3.534 33.150 1.00 93.06 82 GLY A O 1
ATOM 562 N N . GLY A 1 83 ? -6.285 -2.849 33.634 1.00 87.31 83 GLY A N 1
ATOM 563 C CA . GLY A 1 83 ? -6.433 -2.824 35.090 1.00 87.31 83 GLY A CA 1
ATOM 564 C C . GLY A 1 83 ? -5.864 -1.528 35.646 1.00 87.31 83 GLY A C 1
ATOM 565 O O . GLY A 1 83 ? -5.032 -0.899 34.997 1.00 87.31 83 GLY A O 1
ATOM 566 N N . ASP A 1 84 ? -6.339 -1.121 36.820 1.00 93.38 84 ASP A N 1
ATOM 567 C CA . ASP A 1 84 ? -5.918 0.113 37.491 1.00 93.38 84 ASP A CA 1
ATOM 568 C C . ASP A 1 84 ? -6.040 1.382 36.629 1.00 93.38 84 ASP A C 1
ATOM 570 O O . ASP A 1 84 ? -5.303 2.356 36.795 1.00 93.38 84 ASP A O 1
ATOM 574 N N . LEU A 1 85 ? -7.003 1.390 35.702 1.00 96.44 85 LEU A N 1
ATOM 575 C CA . LEU A 1 85 ? -7.248 2.531 34.830 1.00 96.44 85 LEU A CA 1
ATOM 576 C C . LEU A 1 85 ? -7.808 3.686 35.661 1.00 96.44 85 LEU A C 1
ATOM 578 O O . LEU A 1 85 ? -8.838 3.539 36.311 1.00 96.44 85 LEU A O 1
ATOM 582 N N . THR A 1 86 ? -7.160 4.846 35.622 1.00 95.75 86 THR A N 1
ATOM 583 C CA . THR A 1 86 ? -7.637 6.058 36.314 1.00 95.75 86 THR A CA 1
ATOM 584 C C . THR A 1 86 ? -8.467 6.966 35.406 1.00 95.75 86 THR A C 1
ATOM 586 O O . THR A 1 86 ? -9.260 7.773 35.889 1.00 95.75 86 THR A O 1
ATOM 589 N N . GLY A 1 87 ? -8.304 6.821 34.088 1.00 96.38 87 GLY A N 1
ATOM 590 C CA . GLY A 1 87 ? -9.123 7.475 33.072 1.00 96.38 87 GLY A CA 1
ATOM 591 C C . GLY A 1 87 ? -10.414 6.714 32.770 1.00 96.38 87 GLY A C 1
ATOM 592 O O . GLY A 1 87 ? -10.650 5.614 33.268 1.00 96.38 87 GLY A O 1
ATOM 593 N N . THR A 1 88 ? -11.248 7.310 31.920 1.00 98.19 88 THR A N 1
ATOM 594 C CA . THR A 1 88 ? -12.527 6.732 31.476 1.00 98.19 88 THR A CA 1
ATOM 595 C C . THR A 1 88 ? -12.544 6.408 29.982 1.00 98.19 88 THR A C 1
ATOM 597 O O . THR A 1 88 ? -13.600 6.408 29.349 1.00 98.19 88 THR A O 1
ATOM 600 N N . THR A 1 89 ? -11.359 6.187 29.414 1.00 98.25 89 THR A N 1
ATOM 601 C CA . THR A 1 89 ? -11.141 5.814 28.016 1.00 98.25 89 THR A CA 1
ATOM 602 C C . THR A 1 89 ? -10.050 4.751 27.925 1.00 98.25 89 THR A C 1
ATOM 604 O O . THR A 1 89 ? -9.171 4.698 28.789 1.00 98.25 89 THR A O 1
ATOM 607 N N . TYR A 1 90 ? -10.084 3.922 26.884 1.00 98.12 90 TYR A N 1
ATOM 608 C CA . TYR A 1 90 ? -9.059 2.916 26.600 1.00 98.12 90 TYR A CA 1
ATOM 609 C C . TYR A 1 90 ? -8.994 2.631 25.096 1.00 98.12 90 TYR A C 1
ATOM 611 O O . TYR A 1 90 ? -10.039 2.533 24.462 1.00 98.12 90 TYR A O 1
ATOM 619 N N . SER A 1 91 ? -7.790 2.452 24.559 1.00 97.19 91 SER A N 1
ATOM 620 C CA . SER A 1 91 ? -7.558 2.132 23.148 1.00 97.19 91 SER A CA 1
ATOM 621 C C . SER A 1 91 ? -7.060 0.690 23.039 1.00 97.19 91 SER A C 1
ATOM 623 O O . SER A 1 91 ? -5.952 0.380 23.479 1.00 97.19 91 SER A O 1
ATOM 625 N N . ASP A 1 92 ? -7.891 -0.201 22.502 1.00 97.19 92 ASP A N 1
ATOM 626 C CA . ASP A 1 92 ? -7.569 -1.616 22.304 1.00 97.19 92 ASP A CA 1
ATOM 627 C C . ASP A 1 92 ? -7.083 -1.861 20.870 1.00 97.19 92 ASP A C 1
ATOM 629 O O . ASP A 1 92 ? -7.887 -1.929 19.943 1.00 97.19 92 ASP A O 1
ATOM 633 N N . ALA A 1 93 ? -5.763 -1.953 20.690 1.00 93.00 93 ALA A N 1
ATOM 634 C CA . ALA A 1 93 ? -5.115 -2.178 19.392 1.00 93.00 93 ALA A CA 1
ATOM 635 C C . ALA A 1 93 ? -4.810 -3.662 19.101 1.00 93.00 93 ALA A C 1
ATOM 637 O O . ALA A 1 93 ? -4.281 -3.988 18.040 1.00 93.00 93 ALA A O 1
ATOM 638 N N . ASP A 1 94 ? -5.107 -4.565 20.041 1.00 92.88 94 ASP A N 1
ATOM 639 C CA . ASP A 1 94 ? -4.899 -6.011 19.891 1.00 92.88 94 ASP A CA 1
ATOM 640 C C . ASP A 1 94 ? -6.172 -6.663 19.344 1.00 92.88 94 ASP A C 1
ATOM 642 O O . ASP A 1 94 ? -6.816 -7.475 20.011 1.00 92.88 94 ASP A O 1
ATOM 646 N N . ILE A 1 95 ? -6.587 -6.212 18.160 1.00 91.38 95 ILE A N 1
ATOM 647 C CA . ILE A 1 95 ? -7.824 -6.635 17.504 1.00 91.38 95 ILE A CA 1
ATOM 648 C C . ILE A 1 95 ? -7.533 -7.299 16.164 1.00 91.38 95 ILE A C 1
ATOM 650 O O . ILE A 1 95 ? -6.600 -6.931 15.449 1.00 91.38 95 ILE A O 1
ATOM 654 N N . GLU A 1 96 ? -8.389 -8.242 15.798 1.00 86.44 96 GLU A N 1
ATOM 655 C CA . GLU A 1 96 ? -8.367 -8.894 14.497 1.00 86.44 96 GLU A CA 1
ATOM 656 C C . GLU A 1 96 ? -9.588 -8.482 13.669 1.00 86.44 96 GLU A C 1
ATOM 658 O O . GLU A 1 96 ? -10.710 -8.355 14.171 1.00 86.44 96 GLU A O 1
ATOM 663 N N . ILE A 1 97 ? -9.367 -8.279 12.371 1.00 83.81 97 ILE A N 1
ATOM 664 C CA . ILE A 1 97 ? -10.447 -8.075 11.406 1.00 83.81 97 ILE A CA 1
ATOM 665 C C . ILE A 1 97 ? -11.279 -9.358 11.288 1.00 83.81 97 ILE A C 1
ATOM 667 O O . ILE A 1 97 ? -10.764 -10.470 11.382 1.00 83.81 97 ILE A O 1
ATOM 671 N N . ASN A 1 98 ? -12.575 -9.203 11.027 1.00 84.50 98 ASN A N 1
ATOM 672 C CA . ASN A 1 98 ? -13.591 -10.256 10.978 1.00 84.50 98 ASN A CA 1
ATOM 673 C C . ASN A 1 98 ? -13.830 -10.967 12.320 1.00 84.50 98 ASN A C 1
ATOM 675 O O . ASN A 1 98 ? -14.462 -12.026 12.353 1.00 84.50 98 ASN A O 1
ATOM 679 N N . VAL A 1 99 ? -13.387 -10.372 13.431 1.00 89.88 99 VAL A N 1
ATOM 680 C CA . VAL A 1 99 ? -13.700 -10.820 14.790 1.00 89.88 99 VAL A CA 1
ATOM 681 C C . VAL A 1 99 ? -14.674 -9.836 15.435 1.00 89.88 99 VAL A C 1
ATOM 683 O O . VAL A 1 99 ? -14.590 -8.624 15.253 1.00 89.88 99 VAL A O 1
ATOM 686 N N . ALA A 1 100 ? -15.646 -10.352 16.186 1.00 94.69 100 ALA A N 1
ATOM 687 C CA . ALA A 1 100 ? -16.477 -9.524 17.054 1.00 94.69 100 ALA A CA 1
ATOM 688 C C . ALA A 1 100 ? -15.892 -9.524 18.463 1.00 94.69 100 ALA A C 1
ATOM 690 O O . ALA A 1 100 ? -15.558 -10.585 18.986 1.00 94.69 100 ALA A O 1
ATOM 691 N N . TYR A 1 101 ? -15.836 -8.361 19.102 1.00 97.31 101 TYR A N 1
ATOM 692 C CA . TYR A 1 101 ? -15.405 -8.222 20.487 1.00 97.31 101 TYR A CA 1
ATOM 693 C C . TYR A 1 101 ? -16.542 -7.697 21.352 1.00 97.31 101 TYR A C 1
ATOM 695 O O . TYR A 1 101 ? -17.313 -6.822 20.958 1.00 97.31 101 TYR A O 1
ATOM 703 N N . SER A 1 102 ? -16.629 -8.238 22.558 1.00 98.38 102 SER A N 1
ATOM 704 C CA . SER A 1 102 ? -17.533 -7.810 23.612 1.00 98.38 102 SER A CA 1
ATOM 705 C C . SER A 1 102 ? -16.726 -7.252 24.775 1.00 98.38 1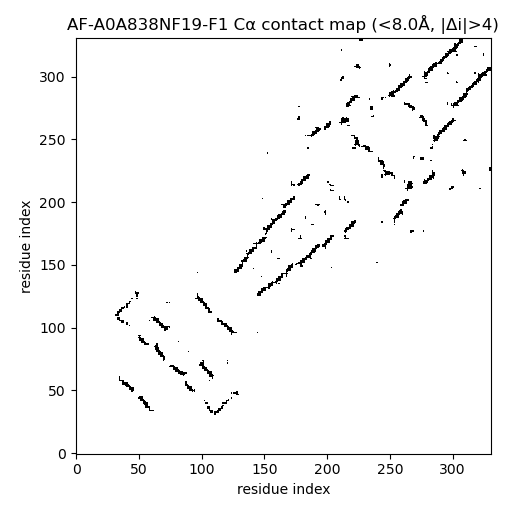02 SER A C 1
ATOM 707 O O . SER A 1 102 ? -15.808 -7.907 25.263 1.00 98.38 102 SER A O 1
ATOM 709 N N . TYR A 1 103 ? -17.094 -6.070 25.255 1.00 98.56 103 TYR A N 1
ATOM 710 C CA . TYR A 1 103 ? -16.409 -5.364 26.331 1.00 98.56 103 TYR A CA 1
ATOM 711 C C . TYR A 1 103 ? -17.344 -5.107 27.50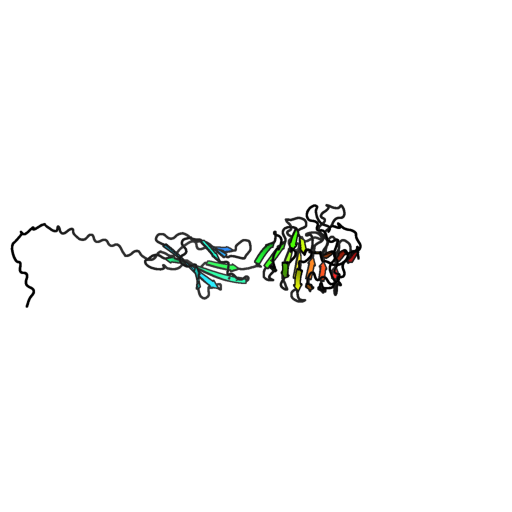3 1.00 98.56 103 TYR A C 1
ATOM 713 O O . TYR A 1 103 ? -18.539 -4.848 27.330 1.00 98.56 103 TYR A O 1
ATOM 721 N N . ARG A 1 104 ? -16.780 -5.129 28.708 1.00 98.62 104 ARG A N 1
ATOM 722 C CA . ARG A 1 104 ? -17.428 -4.643 29.928 1.00 98.62 104 ARG A CA 1
ATOM 723 C C . ARG A 1 104 ? -16.393 -3.985 30.827 1.00 98.62 104 ARG A C 1
ATOM 725 O O . ARG A 1 104 ? -15.227 -4.375 30.824 1.00 98.62 104 ARG A O 1
ATOM 732 N N . VAL A 1 105 ? -16.826 -3.014 31.617 1.00 98.75 105 VAL A N 1
ATOM 733 C CA . VAL A 1 105 ? -15.949 -2.295 32.542 1.00 98.75 105 VAL A CA 1
ATOM 734 C C . VAL A 1 105 ? -16.534 -2.309 33.948 1.00 98.75 105 VAL A C 1
ATOM 736 O O . VAL A 1 105 ? -17.739 -2.142 34.131 1.00 98.75 105 VAL A O 1
ATOM 739 N N . SER A 1 106 ? -15.681 -2.505 34.947 1.00 98.62 106 SER A N 1
ATOM 740 C CA . SER A 1 106 ? -16.033 -2.466 36.368 1.00 98.62 106 SER A CA 1
ATOM 741 C C . SER A 1 106 ? -15.258 -1.348 37.053 1.00 98.62 106 SER A C 1
ATOM 743 O O . SER A 1 106 ? -14.070 -1.178 36.802 1.00 98.62 106 SER A O 1
ATOM 745 N N . ALA A 1 107 ? -15.908 -0.590 37.932 1.00 98.25 107 ALA A N 1
ATOM 746 C CA . ALA A 1 107 ? -15.228 0.370 38.798 1.00 98.25 107 ALA A CA 1
ATOM 747 C C . ALA A 1 107 ? -14.743 -0.323 40.080 1.00 98.25 107 ALA A C 1
ATOM 749 O O . ALA A 1 107 ? -15.409 -1.230 40.584 1.00 98.25 107 ALA A O 1
ATOM 750 N N . PHE A 1 108 ? -13.614 0.107 40.636 1.00 97.62 108 PHE A N 1
ATOM 751 C CA . PHE A 1 108 ? -13.111 -0.401 41.912 1.00 97.62 108 PHE A CA 1
ATOM 752 C C . PHE A 1 108 ? -12.657 0.727 42.842 1.00 97.62 108 PHE A C 1
ATOM 754 O O . PHE A 1 108 ? -12.395 1.850 42.407 1.00 97.62 108 PHE A O 1
ATOM 761 N N . ASN A 1 109 ? -12.604 0.420 44.136 1.00 96.44 109 ASN A N 1
ATOM 762 C CA . ASN A 1 109 ? -11.970 1.235 45.169 1.00 96.44 109 ASN A CA 1
ATOM 763 C C . ASN A 1 109 ? -11.331 0.336 46.243 1.00 96.44 109 ASN A C 1
ATOM 765 O O . ASN A 1 109 ? -11.264 -0.881 46.067 1.00 96.44 109 ASN A O 1
ATOM 769 N N . ASP A 1 110 ? -10.903 0.912 47.368 1.00 95.12 110 ASP A N 1
ATOM 770 C CA . ASP A 1 110 ? -10.265 0.181 48.479 1.00 95.12 110 ASP A CA 1
ATOM 771 C C . ASP A 1 110 ? -11.147 -0.920 49.102 1.00 95.12 110 ASP A C 1
ATOM 773 O O . ASP A 1 110 ? -10.667 -1.746 49.874 1.00 95.12 110 ASP A O 1
ATOM 777 N N . GLN A 1 111 ? -12.444 -0.934 48.790 1.00 94.94 111 GLN A N 1
ATOM 778 C CA . GLN A 1 111 ? -13.420 -1.906 49.290 1.00 94.94 111 GLN A CA 1
ATOM 779 C C . GLN A 1 111 ? -13.623 -3.068 48.309 1.00 94.94 111 GLN A C 1
ATOM 781 O O . GLN A 1 111 ? -14.258 -4.064 48.651 1.00 94.94 111 GLN A O 1
ATOM 786 N N . GLY A 1 112 ? -13.067 -2.957 47.099 1.00 95.00 112 GLY A N 1
ATOM 787 C CA . GLY A 1 112 ? -13.088 -3.981 46.063 1.00 95.00 112 GLY A CA 1
ATOM 788 C C . GLY A 1 112 ? -13.675 -3.504 44.736 1.00 95.00 112 GLY A C 1
ATOM 789 O O . GLY A 1 112 ? -13.970 -2.324 44.523 1.00 95.00 112 GLY A O 1
ATOM 790 N N . THR A 1 113 ? -13.842 -4.460 43.825 1.00 96.81 113 THR A N 1
ATOM 791 C CA . THR A 1 113 ? -14.402 -4.256 42.486 1.00 96.81 113 THR A CA 1
ATOM 792 C C . THR A 1 113 ? -15.923 -4.397 42.513 1.00 96.81 113 THR A C 1
ATOM 794 O O . THR A 1 113 ? -16.456 -5.378 43.031 1.00 96.81 113 THR A O 1
ATOM 797 N N . GLY A 1 114 ? -16.621 -3.404 41.964 1.00 96.44 114 GLY A N 1
ATOM 798 C CA . GLY A 1 114 ? -18.072 -3.409 41.808 1.00 96.44 114 GLY A CA 1
ATOM 799 C C . GLY A 1 114 ? -18.554 -4.330 40.686 1.00 96.44 114 GLY A C 1
ATOM 800 O O . GLY A 1 114 ? -17.775 -4.997 40.008 1.00 96.44 114 GLY A O 1
ATOM 801 N N . THR A 1 115 ? -19.868 -4.352 40.467 1.00 97.31 115 THR A N 1
ATOM 802 C CA . THR A 1 115 ? -20.472 -5.087 39.345 1.00 97.31 115 THR A CA 1
ATOM 803 C C . THR A 1 115 ? -20.077 -4.472 37.998 1.00 97.31 115 THR A C 1
ATOM 805 O O . THR A 1 115 ? -20.011 -3.243 37.910 1.00 97.31 115 THR A O 1
ATOM 808 N N . PRO A 1 116 ? -19.892 -5.277 36.938 1.00 98.31 116 PRO A N 1
ATOM 809 C CA . PRO A 1 116 ? -19.574 -4.757 35.613 1.00 98.31 116 PRO A CA 1
ATOM 810 C C . PRO A 1 116 ? -20.727 -3.951 35.008 1.00 98.31 116 PRO A C 1
ATOM 812 O O . PRO A 1 116 ? -21.898 -4.132 35.356 1.00 98.31 116 PRO A O 1
ATOM 815 N N . SER A 1 117 ? -20.380 -3.082 34.062 1.00 98.62 117 SER A N 1
ATOM 816 C CA . SER A 1 117 ? -21.310 -2.392 33.173 1.00 98.62 117 SER A CA 1
ATOM 817 C C . SER A 1 117 ? -22.152 -3.370 32.347 1.00 98.62 117 SER A C 1
ATOM 819 O O . SER A 1 117 ? -21.869 -4.569 32.260 1.00 98.62 117 SER A O 1
ATOM 821 N N . ALA A 1 118 ? -23.153 -2.836 31.642 1.00 98.12 118 ALA A N 1
ATOM 822 C CA . ALA A 1 118 ? -23.709 -3.541 30.491 1.00 98.12 118 ALA A CA 1
ATOM 823 C C . ALA A 1 118 ? -22.594 -3.863 29.476 1.00 98.12 118 ALA A C 1
ATOM 825 O O . ALA A 1 118 ? -21.640 -3.090 29.332 1.00 98.12 118 ALA A O 1
ATOM 826 N N . VAL A 1 119 ? -22.723 -5.004 28.794 1.00 98.31 119 VAL A N 1
ATOM 827 C CA . VAL A 1 119 ? -21.797 -5.415 27.732 1.00 98.31 119 VAL A CA 1
ATOM 828 C C . VAL A 1 119 ? -22.073 -4.585 26.482 1.00 98.31 119 VAL A C 1
ATOM 830 O O . VAL A 1 119 ? -23.228 -4.469 26.067 1.00 98.31 119 VAL A O 1
ATOM 833 N N . VAL A 1 120 ? -21.019 -4.046 25.872 1.00 98.19 120 VAL A N 1
ATOM 834 C CA . VAL A 1 120 ? -21.061 -3.508 24.507 1.00 98.19 120 VAL A CA 1
ATOM 835 C C . VAL A 1 120 ? -20.359 -4.488 23.576 1.00 98.19 120 VAL A C 1
ATOM 837 O O . VAL A 1 120 ? -19.319 -5.032 23.934 1.00 98.19 120 VAL A O 1
ATOM 840 N N . THR A 1 121 ? -20.919 -4.725 22.395 1.00 97.44 121 THR A N 1
ATOM 841 C CA . THR A 1 121 ? -20.286 -5.549 21.360 1.00 97.44 121 THR A CA 1
ATOM 842 C C . THR A 1 121 ? -20.026 -4.683 20.138 1.00 97.44 121 THR A C 1
ATOM 844 O O . THR A 1 121 ? -20.876 -3.879 19.756 1.00 97.44 121 THR A O 1
ATOM 847 N N . ILE A 1 122 ? -18.871 -4.877 19.516 1.00 95.56 122 ILE A N 1
ATOM 848 C CA . ILE A 1 122 ? -18.512 -4.317 18.220 1.00 95.56 122 ILE A CA 1
ATOM 849 C C . ILE A 1 122 ? -18.015 -5.446 17.311 1.00 95.56 122 ILE A C 1
ATOM 851 O O . ILE A 1 122 ? -17.238 -6.296 17.740 1.00 95.56 122 ILE A O 1
ATOM 855 N N . ALA A 1 123 ? -18.503 -5.485 16.073 1.00 91.94 123 ALA A N 1
ATOM 856 C CA . ALA A 1 123 ? -17.956 -6.349 15.034 1.00 91.94 123 ALA A CA 1
ATOM 857 C C . ALA A 1 123 ? -16.879 -5.569 14.279 1.00 91.94 123 ALA A C 1
ATOM 859 O O . ALA A 1 123 ? -17.135 -4.447 13.838 1.00 91.94 123 ALA A O 1
ATOM 860 N N . ILE A 1 124 ? -15.684 -6.141 14.158 1.00 89.25 124 ILE A N 1
ATOM 861 C CA . ILE A 1 124 ? -14.604 -5.557 13.370 1.00 89.25 124 ILE A CA 1
ATOM 862 C C . ILE A 1 124 ? -14.771 -6.064 11.939 1.00 89.25 124 ILE A C 1
ATOM 864 O O . ILE A 1 124 ? -14.219 -7.089 11.557 1.00 89.25 124 ILE A O 1
ATOM 868 N N . GLU A 1 125 ? -15.621 -5.399 11.167 1.00 79.00 125 GLU A N 1
ATOM 869 C CA . GLU A 1 125 ? -15.876 -5.740 9.764 1.00 79.00 125 GLU A CA 1
ATOM 870 C C . GLU A 1 125 ? -15.000 -4.879 8.841 1.00 79.00 125 GLU A C 1
ATOM 872 O O . GLU A 1 125 ? -14.795 -3.698 9.116 1.00 79.00 125 GLU A O 1
ATOM 877 N N . GLY A 1 126 ? -14.512 -5.445 7.731 1.00 70.56 126 GLY A N 1
ATOM 878 C CA . GLY A 1 126 ? -13.774 -4.702 6.700 1.00 70.56 126 GLY A CA 1
ATOM 879 C C . GLY A 1 126 ? -12.360 -5.223 6.449 1.00 70.56 126 GLY A C 1
ATOM 880 O O . GLY A 1 126 ? -12.134 -6.428 6.455 1.00 70.56 126 GLY A O 1
ATOM 881 N N . GLU A 1 127 ? -11.433 -4.305 6.187 1.00 76.19 127 GLU A N 1
ATOM 882 C CA . GLU A 1 127 ? -9.993 -4.523 6.005 1.00 76.19 127 GLU A CA 1
ATOM 883 C C . GLU A 1 127 ? -9.271 -3.440 6.820 1.00 76.19 127 GLU A C 1
ATOM 885 O O . GLU A 1 127 ? -9.799 -2.330 6.959 1.00 76.19 127 GLU A O 1
ATOM 890 N N . ARG A 1 128 ? -8.089 -3.726 7.381 1.00 86.12 128 ARG A N 1
ATOM 891 C CA . ARG A 1 128 ? -7.291 -2.665 8.018 1.00 86.12 128 ARG A CA 1
ATOM 892 C C . ARG A 1 128 ? -6.904 -1.661 6.942 1.00 86.12 128 ARG A C 1
ATOM 894 O O . ARG A 1 128 ? -6.675 -2.053 5.803 1.00 86.12 128 ARG A O 1
ATOM 901 N N . VAL A 1 129 ? -6.784 -0.383 7.276 1.00 89.94 129 VAL A N 1
ATOM 902 C CA . VAL A 1 129 ? -6.305 0.611 6.306 1.00 89.94 129 VAL A CA 1
ATOM 903 C C . VAL A 1 129 ? -5.096 1.345 6.862 1.00 89.94 129 VAL A C 1
ATOM 905 O O . VAL A 1 129 ? -5.025 1.634 8.053 1.00 89.94 129 VAL A O 1
ATOM 908 N N . ALA A 1 130 ? -4.119 1.648 6.013 1.00 93.19 130 ALA A N 1
ATOM 909 C CA . ALA A 1 130 ? -2.941 2.400 6.426 1.00 93.19 130 ALA A CA 1
ATOM 910 C C . ALA A 1 130 ? -2.433 3.309 5.307 1.00 93.19 130 ALA A C 1
ATOM 912 O O . ALA A 1 130 ? -2.196 2.868 4.186 1.00 93.19 130 ALA A O 1
ATOM 913 N N . THR A 1 131 ? -2.178 4.574 5.631 1.00 97.00 131 THR A N 1
ATOM 914 C CA . THR A 1 131 ? -1.563 5.518 4.692 1.00 97.00 131 THR A CA 1
ATOM 915 C C . THR A 1 131 ? -0.044 5.514 4.841 1.00 97.00 131 THR A C 1
ATOM 917 O O . THR A 1 131 ? 0.495 5.555 5.947 1.00 97.00 131 THR A O 1
ATOM 920 N N . ILE A 1 132 ? 0.662 5.482 3.714 1.00 98.38 132 ILE A N 1
ATOM 921 C CA . ILE A 1 132 ? 2.111 5.635 3.617 1.00 98.38 132 ILE A CA 1
ATOM 922 C C . ILE A 1 132 ? 2.380 6.968 2.924 1.00 98.38 132 ILE A C 1
ATOM 924 O O . ILE A 1 132 ? 2.194 7.082 1.717 1.00 98.38 132 ILE A O 1
ATOM 928 N N . SER A 1 133 ? 2.791 7.972 3.695 1.00 97.25 133 SER A N 1
ATOM 929 C CA . SER A 1 133 ? 3.132 9.309 3.183 1.00 97.25 133 SER A CA 1
ATOM 930 C C . SER A 1 133 ? 4.620 9.640 3.282 1.00 97.25 133 SER A C 1
ATOM 932 O O . SER A 1 133 ? 5.130 10.457 2.522 1.00 97.25 133 SER A O 1
ATOM 934 N N . ASP A 1 134 ? 5.324 9.001 4.218 1.00 98.06 134 ASP A N 1
ATOM 935 C CA . ASP A 1 134 ? 6.756 9.194 4.417 1.00 98.06 134 ASP A CA 1
ATOM 936 C C . ASP A 1 134 ? 7.579 8.178 3.623 1.00 98.06 134 ASP A C 1
ATOM 938 O O . ASP A 1 134 ? 7.159 7.043 3.377 1.00 98.06 134 ASP A O 1
ATOM 942 N N . ASN A 1 135 ? 8.809 8.573 3.288 1.00 98.38 135 ASN A N 1
ATOM 943 C CA . ASN A 1 135 ? 9.785 7.673 2.687 1.00 98.38 135 ASN A CA 1
ATOM 944 C C . ASN A 1 135 ? 10.117 6.502 3.622 1.00 98.38 135 ASN A C 1
ATOM 946 O O . ASN A 1 135 ? 10.309 6.661 4.831 1.00 98.38 135 ASN A O 1
ATOM 950 N N . ILE A 1 136 ? 10.272 5.323 3.031 1.00 98.69 136 ILE A N 1
ATOM 951 C CA . ILE A 1 136 ? 10.639 4.089 3.717 1.00 98.69 136 ILE A CA 1
ATOM 952 C C . ILE A 1 136 ? 12.167 4.043 3.798 1.00 98.69 136 ILE A C 1
ATOM 954 O O . ILE A 1 136 ? 12.852 3.745 2.822 1.00 98.69 136 ILE A O 1
ATOM 958 N N . THR A 1 137 ? 12.706 4.404 4.963 1.00 98.69 137 THR A N 1
ATOM 959 C CA . THR A 1 137 ? 14.157 4.541 5.201 1.00 98.69 137 THR A CA 1
ATOM 960 C C . THR A 1 137 ? 14.795 3.340 5.902 1.00 98.69 137 THR A C 1
ATOM 962 O O . THR A 1 137 ? 16.014 3.291 6.051 1.00 98.69 137 THR A O 1
ATOM 965 N N . ALA A 1 138 ? 13.984 2.368 6.308 1.00 98.69 138 ALA A N 1
ATOM 966 C CA . ALA A 1 138 ? 14.392 1.091 6.878 1.00 98.69 138 ALA A CA 1
ATOM 967 C C . ALA A 1 138 ? 13.453 -0.008 6.368 1.00 98.69 138 ALA A C 1
ATOM 969 O O . ALA A 1 138 ? 12.391 0.298 5.820 1.00 98.69 138 ALA A O 1
ATOM 970 N N . ASP A 1 139 ? 13.844 -1.268 6.554 1.00 98.75 139 ASP A N 1
ATOM 971 C CA . ASP A 1 139 ? 13.046 -2.412 6.119 1.00 98.75 139 ASP A CA 1
ATOM 972 C C . ASP A 1 139 ? 11.604 -2.322 6.633 1.00 98.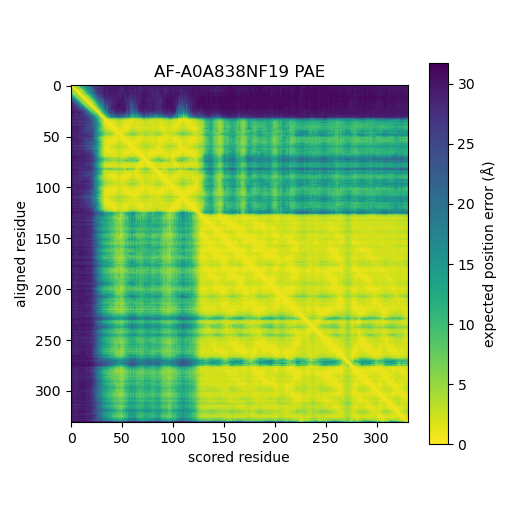75 139 ASP A C 1
ATOM 974 O O . ASP A 1 139 ? 11.351 -2.049 7.811 1.00 98.75 139 ASP A O 1
ATOM 978 N N . ARG A 1 140 ? 10.648 -2.558 5.733 1.00 98.44 140 ARG A N 1
ATOM 979 C CA . ARG A 1 140 ? 9.216 -2.501 6.032 1.00 98.44 140 ARG A CA 1
ATOM 980 C C . ARG A 1 140 ? 8.496 -3.659 5.365 1.00 98.44 140 ARG A C 1
ATOM 982 O O . ARG A 1 140 ? 8.745 -3.965 4.205 1.00 98.44 140 ARG A O 1
ATOM 989 N N . THR A 1 141 ? 7.568 -4.269 6.095 1.00 98.56 141 THR A N 1
ATOM 990 C CA . THR A 1 141 ? 6.657 -5.290 5.566 1.00 98.56 141 THR A CA 1
ATOM 991 C C . THR A 1 141 ? 5.241 -4.731 5.449 1.00 98.56 141 THR A C 1
ATOM 993 O O . THR A 1 141 ? 4.760 -4.081 6.379 1.00 98.56 141 THR A O 1
ATOM 996 N N . LEU A 1 142 ? 4.593 -4.977 4.311 1.00 98.12 142 LEU A N 1
ATOM 997 C CA . LEU A 1 142 ? 3.173 -4.723 4.071 1.00 98.12 142 LEU A CA 1
ATOM 998 C C . LEU A 1 142 ? 2.404 -6.047 4.132 1.00 98.12 142 LEU A C 1
ATOM 1000 O O . LEU A 1 142 ? 2.807 -7.026 3.498 1.00 98.12 142 LEU A O 1
ATOM 1004 N N . PHE A 1 143 ? 1.314 -6.073 4.892 1.00 93.94 143 PHE A N 1
ATOM 1005 C CA . PHE A 1 143 ? 0.554 -7.279 5.223 1.00 93.94 143 PHE A CA 1
ATOM 1006 C C . PHE A 1 143 ? -0.730 -7.396 4.401 1.00 93.94 143 PHE A C 1
ATOM 1008 O O . PHE A 1 143 ? -1.330 -6.392 4.035 1.00 93.94 143 PHE A O 1
ATOM 1015 N N . ALA A 1 144 ? -1.151 -8.627 4.115 1.00 91.62 144 ALA A N 1
ATOM 1016 C CA . ALA A 1 144 ? -2.309 -8.891 3.255 1.00 91.62 144 ALA A CA 1
ATOM 1017 C C . ALA A 1 144 ? -3.670 -8.585 3.911 1.00 91.62 144 ALA A C 1
ATOM 1019 O O . ALA A 1 144 ? -4.692 -8.617 3.238 1.00 91.62 144 ALA A O 1
ATOM 1020 N N . ASP A 1 145 ? -3.689 -8.318 5.218 1.00 87.38 145 ASP A N 1
ATOM 1021 C CA . ASP A 1 145 ? -4.874 -7.925 5.992 1.00 87.38 145 ASP A CA 1
ATOM 1022 C C . ASP A 1 145 ? -5.133 -6.406 5.972 1.00 87.38 145 ASP A C 1
ATOM 1024 O O . ASP A 1 145 ? -6.036 -5.923 6.664 1.00 87.38 145 ASP A O 1
ATOM 1028 N N . THR A 1 146 ? -4.297 -5.660 5.243 1.00 91.19 146 THR A N 1
ATOM 1029 C CA . THR A 1 146 ? -4.261 -4.203 5.253 1.00 91.19 146 THR A CA 1
ATOM 1030 C C . THR A 1 146 ? -4.262 -3.636 3.832 1.00 91.19 146 THR A C 1
ATOM 1032 O O . THR A 1 146 ? -3.347 -3.890 3.046 1.00 91.19 146 THR A O 1
ATOM 1035 N N . LEU A 1 147 ? -5.222 -2.756 3.556 1.00 94.06 147 LEU A N 1
ATOM 1036 C CA . LEU A 1 147 ? -5.250 -1.890 2.387 1.00 94.06 147 LEU A CA 1
ATOM 1037 C C . LEU A 1 147 ? -4.312 -0.704 2.622 1.00 94.06 147 LEU A C 1
ATOM 1039 O O . LEU A 1 147 ? -4.543 0.131 3.504 1.00 94.06 147 LEU A O 1
ATOM 1043 N N . TYR A 1 148 ? -3.258 -0.602 1.818 1.00 98.19 148 TYR A N 1
ATOM 1044 C CA . TYR A 1 148 ? -2.305 0.501 1.926 1.00 98.19 148 TYR A CA 1
ATOM 1045 C C . TYR A 1 148 ? -2.594 1.602 0.915 1.00 98.19 148 TYR A C 1
ATOM 1047 O O . TYR A 1 148 ? -2.701 1.324 -0.272 1.00 98.19 148 TYR A O 1
ATOM 1055 N N . THR A 1 149 ? -2.611 2.857 1.352 1.00 98.56 149 THR A N 1
ATOM 1056 C CA . THR A 1 149 ? -2.705 4.027 0.468 1.00 98.56 149 THR A CA 1
ATOM 1057 C C . THR A 1 149 ? -1.351 4.725 0.375 1.00 98.56 149 THR A C 1
ATOM 1059 O O . THR A 1 149 ? -0.821 5.181 1.387 1.00 98.56 149 THR A O 1
ATOM 1062 N N . LEU A 1 150 ? -0.785 4.841 -0.824 1.00 98.75 150 LEU A N 1
ATOM 1063 C CA . LEU A 1 150 ? 0.411 5.640 -1.096 1.00 98.75 150 LEU A CA 1
ATOM 1064 C C . LEU A 1 150 ? 0.001 7.102 -1.263 1.00 98.75 150 LEU A C 1
ATOM 1066 O O . LEU A 1 150 ? -0.671 7.442 -2.231 1.00 98.75 150 LEU A O 1
ATOM 1070 N N . SER A 1 151 ? 0.404 7.971 -0.339 1.00 98.00 151 SER A N 1
ATOM 1071 C CA . SER A 1 151 ? 0.055 9.394 -0.350 1.00 98.00 151 SER A CA 1
ATOM 1072 C C . SER A 1 151 ? 1.298 10.234 -0.640 1.00 98.00 151 SER A C 1
ATOM 1074 O O . SER A 1 151 ? 2.074 10.572 0.251 1.00 98.00 151 SER A O 1
ATOM 1076 N N . GLY A 1 152 ? 1.508 10.529 -1.925 1.00 97.19 152 GLY A N 1
ATOM 1077 C CA . GLY A 1 152 ? 2.700 11.205 -2.445 1.00 97.19 152 GLY A CA 1
ATOM 1078 C C . GLY A 1 152 ? 3.649 10.274 -3.200 1.00 97.19 152 GLY A C 1
ATOM 1079 O O . GLY A 1 152 ? 3.299 9.149 -3.550 1.00 97.19 152 GLY A O 1
ATOM 1080 N N . TYR A 1 153 ? 4.855 10.772 -3.472 1.00 97.25 153 TYR A N 1
ATOM 1081 C CA . TYR A 1 153 ? 5.924 10.042 -4.161 1.00 97.25 153 TYR A CA 1
ATOM 1082 C C . TYR A 1 153 ? 6.735 9.257 -3.127 1.00 97.25 153 TYR A C 1
ATOM 1084 O O . TYR A 1 153 ? 7.786 9.712 -2.669 1.00 97.25 153 TYR A O 1
ATOM 1092 N N . VAL A 1 154 ? 6.202 8.116 -2.691 1.00 98.56 154 VAL A N 1
ATOM 1093 C CA . VAL A 1 154 ? 6.772 7.319 -1.600 1.00 98.56 154 VAL A CA 1
ATOM 1094 C C . VAL A 1 154 ? 8.047 6.640 -2.080 1.00 98.56 154 VAL A C 1
ATOM 1096 O O . VAL A 1 154 ? 8.009 5.769 -2.950 1.00 98.56 154 VAL A O 1
ATOM 1099 N N . LYS A 1 155 ? 9.187 7.001 -1.484 1.00 98.75 155 LYS A N 1
ATOM 1100 C CA . LYS A 1 155 ? 10.495 6.442 -1.851 1.00 98.75 155 LYS A CA 1
ATOM 1101 C C . LYS A 1 155 ? 10.959 5.392 -0.851 1.00 98.75 155 LYS A C 1
ATOM 1103 O O . LYS A 1 155 ? 11.017 5.658 0.349 1.00 98.75 155 LYS A O 1
ATOM 1108 N N . VAL A 1 156 ? 11.364 4.227 -1.348 1.00 98.88 156 VAL A N 1
ATOM 1109 C CA . VAL A 1 156 ? 12.151 3.244 -0.595 1.00 98.88 156 VAL A CA 1
ATOM 1110 C C . VAL A 1 156 ? 13.618 3.612 -0.765 1.00 98.88 156 VAL A C 1
ATOM 1112 O O . VAL A 1 156 ? 14.159 3.577 -1.871 1.00 98.88 156 VAL A O 1
ATOM 1115 N N . ALA A 1 157 ? 14.241 4.046 0.326 1.00 98.75 157 ALA A N 1
ATOM 1116 C CA . ALA A 1 157 ? 15.587 4.596 0.312 1.00 98.75 157 ALA A CA 1
ATOM 1117 C C . ALA A 1 157 ? 16.661 3.505 0.200 1.00 98.75 157 ALA A C 1
ATOM 1119 O O . ALA A 1 157 ? 16.447 2.344 0.547 1.00 98.75 157 ALA A O 1
ATOM 1120 N N . SER A 1 158 ? 17.851 3.904 -0.255 1.00 98.56 158 SER A N 1
ATOM 1121 C CA . SER A 1 158 ? 19.005 3.009 -0.375 1.00 98.56 158 SER A CA 1
ATOM 1122 C C . SER A 1 158 ? 19.283 2.259 0.933 1.00 98.56 158 SER A C 1
ATOM 1124 O O . SER A 1 158 ? 19.323 2.870 2.001 1.00 98.56 158 SER A O 1
ATOM 1126 N N . GLY A 1 159 ? 19.491 0.944 0.849 1.00 98.38 159 GLY A N 1
ATOM 1127 C CA . GLY A 1 159 ? 19.709 0.076 2.008 1.00 98.38 159 GLY A CA 1
ATOM 1128 C C . GLY A 1 159 ? 18.439 -0.460 2.675 1.00 98.38 159 GLY A C 1
ATOM 1129 O O . GLY A 1 159 ? 18.566 -1.367 3.492 1.00 98.38 159 GLY A O 1
ATOM 1130 N N . ALA A 1 160 ? 17.249 0.036 2.323 1.00 98.88 160 ALA A N 1
ATOM 1131 C CA . ALA A 1 160 ? 15.977 -0.499 2.804 1.00 98.88 160 ALA A CA 1
ATOM 1132 C C . ALA A 1 160 ? 15.366 -1.510 1.820 1.00 98.88 160 ALA A C 1
ATOM 1134 O O . ALA A 1 160 ? 15.518 -1.397 0.598 1.00 98.88 160 ALA A O 1
ATOM 1135 N N . THR A 1 161 ? 14.629 -2.474 2.366 1.00 98.88 161 THR A N 1
ATOM 1136 C CA . THR A 1 161 ? 13.813 -3.438 1.623 1.00 98.88 161 THR A CA 1
ATOM 1137 C C . THR A 1 161 ? 12.334 -3.255 1.954 1.00 98.88 161 THR A C 1
ATOM 1139 O O . THR A 1 161 ? 11.933 -3.306 3.118 1.00 98.88 161 THR A O 1
ATOM 1142 N N . LEU A 1 162 ? 11.507 -3.077 0.926 1.00 98.94 162 LEU A N 1
ATOM 1143 C CA . LEU A 1 162 ? 10.053 -3.144 1.043 1.00 98.94 162 LEU A CA 1
ATOM 1144 C C . LEU A 1 162 ? 9.578 -4.561 0.716 1.00 98.94 162 LEU A C 1
ATOM 1146 O O . LEU A 1 162 ? 9.564 -4.953 -0.447 1.00 98.94 162 LEU A O 1
ATOM 1150 N N . THR A 1 163 ? 9.171 -5.314 1.730 1.00 98.88 163 THR A N 1
ATOM 1151 C CA . THR A 1 163 ? 8.561 -6.639 1.570 1.00 98.88 163 THR A CA 1
ATOM 1152 C C . THR A 1 163 ? 7.044 -6.512 1.526 1.00 98.88 163 THR A C 1
ATOM 1154 O O . THR A 1 163 ? 6.453 -5.819 2.353 1.00 98.88 163 THR A O 1
ATOM 1157 N N . ILE A 1 164 ? 6.393 -7.194 0.590 1.00 98.88 164 ILE A N 1
ATOM 1158 C CA . ILE A 1 164 ? 4.938 -7.158 0.417 1.00 98.88 164 ILE A CA 1
ATOM 1159 C C . ILE A 1 164 ? 4.419 -8.593 0.390 1.00 98.88 164 ILE A C 1
ATOM 1161 O O . ILE A 1 164 ? 4.859 -9.405 -0.426 1.00 98.88 164 ILE A O 1
ATOM 1165 N N . GLN A 1 165 ? 3.506 -8.917 1.305 1.00 98.31 165 GLN A N 1
ATOM 1166 C CA . GLN A 1 165 ? 2.909 -10.247 1.374 1.00 98.31 165 GLN A CA 1
ATOM 1167 C C . GLN A 1 165 ? 2.022 -10.549 0.150 1.00 98.31 165 GLN A C 1
ATOM 1169 O O . GLN A 1 165 ? 1.434 -9.639 -0.432 1.00 98.31 165 GLN A O 1
ATOM 1174 N N . PRO A 1 166 ? 1.885 -11.828 -0.248 1.00 98.50 166 PRO A N 1
ATOM 1175 C CA . PRO A 1 166 ? 0.908 -12.223 -1.259 1.00 98.50 166 PRO A CA 1
ATOM 1176 C C . PRO A 1 166 ? -0.509 -11.770 -0.890 1.00 98.50 166 PRO A C 1
ATOM 1178 O O . PRO A 1 166 ? -0.922 -11.933 0.255 1.00 98.50 166 PRO A O 1
ATOM 1181 N N . GLY A 1 167 ? -1.267 -11.265 -1.864 1.00 97.38 167 GLY A N 1
ATOM 1182 C CA . GLY A 1 167 ? -2.649 -10.813 -1.671 1.00 97.38 167 GLY A CA 1
ATOM 1183 C C . GLY A 1 167 ? -2.803 -9.380 -1.156 1.00 97.38 167 GLY A C 1
ATOM 1184 O O . GLY A 1 167 ? -3.927 -8.888 -1.118 1.00 97.38 167 GLY A O 1
ATOM 1185 N N . THR A 1 168 ? -1.714 -8.691 -0.797 1.00 98.25 168 THR A N 1
ATOM 1186 C CA . THR A 1 168 ? -1.787 -7.288 -0.369 1.00 98.25 168 THR A CA 1
ATOM 1187 C C . THR A 1 168 ? -2.292 -6.389 -1.497 1.00 98.25 168 THR A C 1
ATOM 1189 O O . THR A 1 168 ? -1.795 -6.453 -2.628 1.00 98.25 168 THR A O 1
ATOM 1192 N N . THR A 1 169 ? -3.234 -5.503 -1.162 1.00 98.12 169 THR A N 1
ATOM 1193 C CA . THR A 1 169 ? -3.694 -4.425 -2.045 1.00 98.12 169 THR A CA 1
ATOM 1194 C C . THR A 1 169 ? -3.081 -3.094 -1.616 1.00 98.12 169 THR A C 1
ATOM 1196 O O . THR A 1 169 ? -3.116 -2.708 -0.447 1.00 98.12 169 THR A O 1
ATOM 1199 N N . ILE A 1 170 ? -2.513 -2.380 -2.582 1.00 98.88 170 ILE A N 1
ATOM 1200 C CA . ILE A 1 170 ? -1.943 -1.047 -2.427 1.00 98.88 170 ILE A CA 1
ATOM 1201 C C . ILE A 1 170 ? -2.630 -0.122 -3.431 1.00 98.88 170 ILE A C 1
ATOM 1203 O O . ILE A 1 170 ? -2.785 -0.470 -4.601 1.00 98.88 170 ILE A O 1
ATOM 1207 N N . VAL A 1 171 ? -3.042 1.062 -2.992 1.00 98.75 171 VAL A N 1
ATOM 1208 C CA . VAL A 1 171 ? -3.704 2.058 -3.833 1.00 98.75 171 VAL A CA 1
ATOM 1209 C C . VAL A 1 171 ? -2.931 3.367 -3.886 1.00 98.75 171 VAL A C 1
ATOM 1211 O O . VAL A 1 171 ? -2.335 3.780 -2.892 1.00 98.75 171 VAL A O 1
ATOM 1214 N N . GLY A 1 172 ? -2.954 4.042 -5.033 1.00 98.56 172 GLY A N 1
ATOM 1215 C CA . GLY A 1 172 ? -2.574 5.454 -5.108 1.00 98.56 172 GLY A CA 1
ATOM 1216 C C . GLY A 1 172 ? -3.630 6.339 -4.441 1.00 98.56 172 GLY A C 1
ATOM 1217 O O . GLY A 1 172 ? -4.828 6.102 -4.601 1.00 98.56 172 GLY A O 1
ATOM 1218 N N . ASP A 1 173 ? -3.201 7.343 -3.679 1.00 98.19 173 ASP A N 1
ATOM 1219 C CA . ASP A 1 173 ? -4.088 8.322 -3.050 1.00 98.19 173 ASP A CA 1
ATOM 1220 C C . ASP A 1 173 ? -4.726 9.242 -4.110 1.00 98.19 173 ASP A C 1
ATOM 1222 O O . ASP A 1 173 ? -4.007 10.036 -4.728 1.00 98.19 173 ASP A O 1
ATOM 1226 N N . PRO A 1 174 ? -6.060 9.206 -4.301 1.00 95.94 174 PRO A N 1
ATOM 1227 C CA . PRO A 1 174 ? -6.739 10.057 -5.277 1.00 95.94 174 PRO A CA 1
ATOM 1228 C C . PRO A 1 174 ? -6.730 11.542 -4.882 1.00 95.94 174 PRO A C 1
ATOM 1230 O O . PRO A 1 174 ? -7.006 12.406 -5.714 1.00 95.94 174 PRO A O 1
ATOM 1233 N N . ALA A 1 175 ? -6.423 11.869 -3.622 1.00 96.38 175 ALA A N 1
ATOM 1234 C CA . ALA A 1 175 ? -6.260 13.244 -3.164 1.00 96.38 175 ALA A CA 1
ATOM 1235 C C . ALA A 1 175 ? -4.850 13.798 -3.429 1.00 96.38 175 ALA A C 1
ATOM 1237 O O . ALA A 1 175 ? -4.640 15.007 -3.295 1.00 96.38 175 ALA A O 1
ATOM 1238 N N . VAL A 1 176 ? -3.887 12.949 -3.813 1.00 96.25 176 VAL A N 1
ATOM 1239 C CA . VAL A 1 176 ? -2.502 13.346 -4.083 1.00 96.25 176 VAL A CA 1
ATOM 1240 C C . VAL A 1 176 ? -2.112 12.973 -5.509 1.00 96.25 176 VAL A C 1
ATOM 1242 O O . VAL A 1 176 ? -1.735 11.843 -5.809 1.00 96.25 176 VAL A O 1
ATOM 1245 N N . ALA A 1 177 ? -2.166 13.983 -6.377 1.00 93.06 177 ALA A N 1
ATOM 1246 C CA . ALA A 1 177 ? -1.756 13.921 -7.775 1.00 93.06 177 ALA A CA 1
ATOM 1247 C C . ALA A 1 177 ? -0.386 13.242 -7.967 1.00 93.06 177 ALA A C 1
ATOM 1249 O O . ALA A 1 177 ? 0.619 13.672 -7.389 1.00 93.06 177 ALA A O 1
ATOM 1250 N N . GLY A 1 178 ? -0.356 12.200 -8.801 1.00 94.12 178 GLY A N 1
ATOM 1251 C CA . GLY A 1 178 ? 0.857 11.446 -9.127 1.00 94.12 178 GLY A CA 1
ATOM 1252 C C . GLY A 1 178 ? 1.401 10.573 -7.997 1.00 94.12 178 GLY A C 1
ATOM 1253 O O . GLY A 1 178 ? 2.556 10.145 -8.069 1.00 94.12 178 GLY A O 1
ATOM 1254 N N . SER A 1 179 ? 0.605 10.299 -6.955 1.00 98.12 179 SER A N 1
ATOM 1255 C CA . SER A 1 179 ? 0.995 9.367 -5.895 1.00 98.12 179 SER A CA 1
ATOM 1256 C C . SER A 1 179 ? 1.526 8.050 -6.476 1.00 98.12 179 SER A C 1
ATOM 1258 O O . SER A 1 179 ? 0.958 7.491 -7.411 1.00 98.12 179 SER A O 1
ATOM 1260 N N . SER A 1 180 ? 2.682 7.598 -5.996 1.00 98.38 180 SER A N 1
ATOM 1261 C CA . SER A 1 180 ? 3.465 6.543 -6.657 1.00 98.38 180 SER A CA 1
ATOM 1262 C C . SER A 1 180 ? 4.485 5.911 -5.713 1.00 98.38 180 SER A C 1
ATOM 1264 O O . SER A 1 180 ? 4.804 6.463 -4.655 1.00 98.38 180 SER A O 1
ATOM 1266 N N . LEU A 1 181 ? 5.007 4.743 -6.098 1.00 98.88 181 LEU A N 1
ATOM 1267 C CA . LEU A 1 181 ? 6.032 4.006 -5.352 1.00 98.88 181 LEU A CA 1
ATOM 1268 C C . LEU A 1 181 ? 7.365 4.007 -6.102 1.00 98.88 181 LEU A C 1
ATOM 1270 O O . LEU A 1 181 ? 7.430 3.590 -7.252 1.00 98.88 181 LEU A O 1
ATOM 1274 N N . TRP A 1 182 ? 8.434 4.434 -5.432 1.00 98.75 182 TRP A N 1
ATOM 1275 C CA . TRP A 1 182 ? 9.756 4.626 -6.028 1.00 98.75 182 TRP A CA 1
ATOM 1276 C C . TRP A 1 182 ? 10.799 3.804 -5.269 1.00 98.75 182 TRP A C 1
ATOM 1278 O O . TRP A 1 182 ? 11.149 4.117 -4.131 1.00 98.75 182 TRP A O 1
ATOM 1288 N N . ILE A 1 183 ? 11.332 2.758 -5.889 1.00 98.88 183 ILE A N 1
ATOM 1289 C CA . ILE A 1 183 ? 12.422 1.945 -5.344 1.00 98.88 183 ILE A CA 1
ATOM 1290 C C . ILE A 1 183 ? 13.741 2.562 -5.803 1.00 98.88 183 ILE A C 1
ATOM 1292 O O . ILE A 1 183 ? 14.108 2.454 -6.972 1.00 98.88 183 ILE A O 1
ATOM 1296 N N . LEU A 1 184 ? 14.444 3.257 -4.907 1.00 98.75 184 LEU A N 1
ATOM 1297 C CA . LEU A 1 184 ? 15.657 3.992 -5.272 1.00 98.75 184 LEU A CA 1
ATOM 1298 C C . LEU A 1 184 ? 16.873 3.073 -5.440 1.00 98.75 184 LEU A C 1
ATOM 1300 O O . LEU A 1 184 ? 16.909 1.951 -4.937 1.00 98.75 184 LEU A O 1
ATOM 1304 N N . ARG A 1 185 ? 17.933 3.588 -6.076 1.00 98.31 185 ARG A N 1
ATOM 1305 C CA . ARG A 1 185 ? 19.198 2.858 -6.251 1.00 98.31 185 ARG A CA 1
ATOM 1306 C C . ARG A 1 185 ? 19.729 2.313 -4.923 1.00 98.31 185 ARG A C 1
ATOM 1308 O O . ARG A 1 185 ? 19.986 3.056 -3.974 1.00 98.31 185 ARG A O 1
ATOM 1315 N N . GLY A 1 186 ? 19.966 1.003 -4.890 1.00 98.44 186 GLY A N 1
ATOM 1316 C CA . GLY A 1 186 ? 20.447 0.278 -3.710 1.00 98.44 186 GLY A CA 1
ATOM 1317 C C . GLY A 1 186 ? 19.362 -0.056 -2.680 1.00 98.44 186 GLY A C 1
ATOM 1318 O O . GLY A 1 186 ? 19.683 -0.660 -1.658 1.00 98.44 186 GLY A O 1
ATOM 1319 N N . ALA A 1 187 ? 18.104 0.314 -2.927 1.00 98.88 187 ALA A N 1
ATOM 1320 C CA . ALA A 1 187 ? 16.941 -0.229 -2.236 1.00 98.88 187 ALA A CA 1
ATOM 1321 C C . ALA A 1 187 ? 16.471 -1.524 -2.910 1.00 98.88 187 ALA A C 1
ATOM 1323 O O . ALA A 1 187 ? 16.919 -1.872 -4.009 1.00 98.88 187 ALA A O 1
ATOM 1324 N N . ARG A 1 188 ? 15.561 -2.244 -2.251 1.00 98.88 188 ARG A N 1
ATOM 1325 C CA . ARG A 1 188 ? 14.945 -3.456 -2.797 1.00 98.88 188 ARG A CA 1
ATOM 1326 C C . ARG A 1 188 ? 13.439 -3.475 -2.589 1.00 98.88 188 ARG A C 1
ATOM 1328 O O . ARG A 1 188 ? 12.936 -2.984 -1.581 1.00 98.88 188 ARG A O 1
ATOM 1335 N N . ILE A 1 189 ? 12.742 -4.120 -3.515 1.00 98.94 189 ILE A N 1
ATOM 1336 C CA . ILE A 1 189 ? 11.350 -4.541 -3.353 1.00 98.94 189 ILE A CA 1
ATOM 1337 C C . ILE A 1 189 ? 11.271 -6.067 -3.381 1.00 98.94 189 ILE A C 1
ATOM 1339 O O . ILE A 1 189 ? 11.847 -6.714 -4.247 1.00 98.94 189 ILE A O 1
ATOM 1343 N N . ASP A 1 190 ? 10.568 -6.652 -2.424 1.00 98.88 190 ASP A N 1
ATOM 1344 C CA . ASP A 1 190 ? 10.280 -8.081 -2.361 1.00 98.88 190 ASP A CA 1
ATOM 1345 C C . ASP A 1 190 ? 8.762 -8.284 -2.406 1.00 98.88 190 ASP A C 1
ATOM 1347 O O . ASP A 1 190 ? 8.095 -8.376 -1.376 1.00 98.88 190 ASP A O 1
ATOM 1351 N N . ALA A 1 191 ? 8.211 -8.267 -3.622 1.00 98.88 191 ALA A N 1
ATOM 1352 C CA . ALA A 1 191 ? 6.789 -8.416 -3.912 1.00 98.88 191 ALA A CA 1
ATOM 1353 C C . ALA A 1 191 ? 6.550 -9.758 -4.613 1.00 98.88 191 ALA A C 1
ATOM 1355 O O . ALA A 1 191 ? 6.582 -9.864 -5.840 1.00 98.88 191 ALA A O 1
ATOM 1356 N N . GLN A 1 192 ? 6.333 -10.804 -3.817 1.00 98.69 192 GLN A N 1
ATOM 1357 C CA . GLN A 1 192 ? 6.172 -12.178 -4.293 1.00 98.69 192 GLN A CA 1
ATOM 1358 C C . GLN A 1 192 ? 4.748 -12.680 -4.057 1.00 98.69 192 GLN A C 1
ATOM 1360 O O . GLN A 1 192 ? 4.505 -13.467 -3.147 1.00 98.69 192 GLN A O 1
ATOM 1365 N N . GLY A 1 193 ? 3.806 -12.236 -4.886 1.00 98.69 193 GLY A N 1
ATOM 1366 C CA . GLY A 1 193 ? 2.448 -12.767 -4.912 1.00 98.69 193 GLY A CA 1
ATOM 1367 C C . GLY A 1 193 ? 2.385 -14.222 -5.387 1.00 98.69 193 GLY A C 1
ATOM 1368 O O . GLY A 1 193 ? 3.388 -14.854 -5.738 1.00 98.69 193 GLY A O 1
ATOM 1369 N N . THR A 1 194 ? 1.169 -14.753 -5.463 1.00 98.56 194 THR A N 1
ATOM 1370 C CA . THR A 1 194 ? 0.884 -16.052 -6.088 1.00 98.56 194 THR A CA 1
ATOM 1371 C C . THR A 1 194 ? -0.236 -15.919 -7.117 1.00 98.56 194 THR A C 1
ATOM 1373 O O . THR A 1 194 ? -0.896 -14.887 -7.190 1.00 98.56 194 THR A O 1
ATOM 1376 N N . ALA A 1 195 ? -0.475 -16.963 -7.916 1.00 97.56 195 ALA A N 1
ATOM 1377 C CA . ALA A 1 195 ? -1.592 -16.967 -8.862 1.00 97.56 195 ALA A CA 1
ATOM 1378 C C . ALA A 1 195 ? -2.959 -16.796 -8.167 1.00 97.56 195 ALA A C 1
ATOM 1380 O O . ALA A 1 195 ? -3.838 -16.135 -8.713 1.00 97.56 195 ALA A O 1
ATOM 1381 N N . ASP A 1 196 ? -3.115 -17.359 -6.963 1.00 97.69 196 ASP A N 1
ATOM 1382 C CA . ASP A 1 196 ? -4.356 -17.294 -6.179 1.00 97.69 196 ASP A CA 1
ATOM 1383 C C . ASP A 1 196 ? -4.444 -16.026 -5.311 1.00 97.69 196 ASP A C 1
ATOM 1385 O O . ASP A 1 196 ? -5.535 -15.606 -4.933 1.00 97.69 196 ASP A O 1
ATOM 1389 N N . ALA A 1 197 ? -3.300 -15.415 -4.995 1.00 97.38 197 ALA A N 1
ATOM 1390 C CA . ALA A 1 197 ? -3.190 -14.211 -4.178 1.00 97.38 197 ALA A CA 1
ATOM 1391 C C . ALA A 1 197 ? -2.150 -13.249 -4.786 1.00 97.38 197 ALA A C 1
ATOM 1393 O O . ALA A 1 197 ? -1.037 -13.117 -4.255 1.00 97.38 197 ALA A O 1
ATOM 1394 N N . PRO A 1 198 ? -2.459 -12.614 -5.933 1.00 98.69 198 PRO A N 1
ATOM 1395 C CA . PRO A 1 198 ? -1.565 -11.634 -6.534 1.00 98.69 198 PRO A CA 1
ATOM 1396 C C . PRO A 1 198 ? -1.458 -10.396 -5.641 1.00 98.69 198 PRO A C 1
ATOM 1398 O O . PRO A 1 198 ? -2.403 -10.047 -4.935 1.00 98.69 198 PRO A O 1
ATOM 1401 N N . ILE A 1 199 ? -0.317 -9.716 -5.693 1.00 98.94 199 ILE A N 1
ATOM 1402 C CA . ILE A 1 199 ? -0.182 -8.370 -5.119 1.00 98.94 199 ILE A CA 1
ATOM 1403 C C . ILE A 1 199 ? -0.768 -7.385 -6.124 1.00 98.94 199 ILE A C 1
ATOM 1405 O O . ILE A 1 199 ? -0.451 -7.465 -7.314 1.00 98.94 199 ILE A O 1
ATOM 1409 N N . VAL A 1 200 ? -1.615 -6.466 -5.667 1.00 98.88 200 VAL A N 1
ATOM 1410 C CA . VAL A 1 200 ? -2.318 -5.524 -6.546 1.00 98.88 200 VAL A CA 1
ATOM 1411 C C . VAL A 1 200 ? -1.963 -4.096 -6.164 1.00 98.88 200 VAL A C 1
ATOM 1413 O O . VAL A 1 200 ? -2.286 -3.649 -5.070 1.00 98.88 200 VAL A O 1
ATOM 1416 N N . PHE A 1 201 ? -1.343 -3.374 -7.091 1.00 98.94 201 PHE A N 1
ATOM 1417 C CA . PHE A 1 201 ? -1.242 -1.922 -7.067 1.00 98.94 201 PHE A CA 1
ATOM 1418 C C . PHE A 1 201 ? -2.317 -1.340 -7.989 1.00 98.94 201 PHE A C 1
ATOM 1420 O O . PHE A 1 201 ? -2.373 -1.701 -9.164 1.00 98.94 201 PHE A O 1
ATOM 1427 N N . THR A 1 202 ? -3.199 -0.479 -7.485 1.00 98.75 202 THR A N 1
ATOM 1428 C CA . THR A 1 202 ? -4.357 0.000 -8.262 1.00 98.75 202 THR A CA 1
ATOM 1429 C C . THR A 1 202 ? -4.783 1.417 -7.873 1.00 98.75 202 THR A C 1
ATOM 1431 O O . THR A 1 202 ? -4.205 2.055 -6.995 1.00 98.75 202 THR A O 1
ATOM 1434 N N . SER A 1 203 ? -5.813 1.931 -8.537 1.00 98.56 203 SER A N 1
ATOM 1435 C CA . SER A 1 203 ? -6.405 3.229 -8.224 1.00 98.56 203 SER A CA 1
ATOM 1436 C C . SER A 1 203 ? -7.123 3.224 -6.869 1.00 98.56 203 SER A C 1
ATOM 1438 O O . SER A 1 203 ? -7.891 2.305 -6.559 1.00 98.56 203 SER A O 1
ATOM 1440 N N . GLY A 1 204 ? -6.927 4.291 -6.088 1.00 97.69 204 GLY A N 1
ATOM 1441 C CA . GLY A 1 204 ? -7.691 4.558 -4.868 1.00 97.69 204 GLY A CA 1
ATOM 1442 C C . GLY A 1 204 ? -9.091 5.123 -5.116 1.00 97.69 204 GLY A C 1
ATOM 1443 O O . GLY A 1 204 ? -9.859 5.275 -4.165 1.00 97.69 204 GLY A O 1
ATOM 1444 N N . ASN A 1 205 ? -9.466 5.403 -6.370 1.00 97.50 205 ASN A N 1
ATOM 1445 C CA . ASN A 1 205 ? -10.840 5.766 -6.698 1.00 97.50 205 ASN A CA 1
ATOM 1446 C C . ASN A 1 205 ? -11.793 4.569 -6.504 1.00 97.50 205 ASN A C 1
ATOM 1448 O O . ASN A 1 205 ? -11.416 3.405 -6.725 1.00 97.50 205 ASN A O 1
ATOM 1452 N N . PRO A 1 206 ? -13.064 4.833 -6.137 1.00 94.19 206 PRO A N 1
ATOM 1453 C CA . PRO A 1 206 ? -14.078 3.793 -6.028 1.00 94.19 206 PRO A CA 1
ATOM 1454 C C . PRO A 1 206 ? -14.206 2.976 -7.315 1.00 94.19 206 PRO A C 1
ATOM 1456 O O . PRO A 1 206 ? -14.122 3.507 -8.424 1.00 94.19 206 PRO A O 1
ATOM 1459 N N . VAL A 1 207 ? -14.463 1.674 -7.168 1.00 91.56 207 VAL A N 1
ATOM 1460 C CA . VAL A 1 207 ? -14.741 0.782 -8.303 1.00 91.56 207 VAL A CA 1
ATOM 1461 C C . VAL A 1 207 ? -15.869 1.369 -9.161 1.00 91.56 207 VAL A C 1
ATOM 1463 O O . VAL A 1 207 ? -16.906 1.775 -8.641 1.00 91.56 207 VAL A O 1
ATOM 1466 N N . GLY A 1 208 ? -15.658 1.410 -10.479 1.00 94.50 208 GLY A N 1
ATOM 1467 C CA . GLY A 1 208 ? -16.569 2.041 -11.443 1.00 94.50 208 GLY A CA 1
ATOM 1468 C C . GLY A 1 208 ? -16.237 3.501 -11.771 1.00 94.50 208 GLY A C 1
ATOM 1469 O O . GLY A 1 208 ? -16.708 3.997 -12.789 1.00 94.50 208 GLY A O 1
ATOM 1470 N N . SER A 1 209 ? -15.389 4.150 -10.968 1.00 96.31 209 SER A N 1
ATOM 1471 C CA . SER A 1 209 ? -14.876 5.508 -11.210 1.00 96.31 209 SER A CA 1
ATOM 1472 C C . SER A 1 209 ? -13.370 5.541 -11.482 1.00 96.31 209 SER A C 1
ATOM 1474 O O . SER A 1 209 ? -12.798 6.622 -11.555 1.00 96.31 209 SER A O 1
ATOM 1476 N N . ARG A 1 210 ? -12.728 4.372 -11.589 1.00 97.75 210 ARG A N 1
ATOM 1477 C CA . ARG A 1 210 ? -11.293 4.258 -11.864 1.00 97.75 210 ARG A CA 1
ATOM 1478 C C . ARG A 1 210 ? -11.003 4.590 -13.321 1.00 97.75 210 ARG A C 1
ATOM 1480 O O . ARG A 1 210 ? -11.742 4.146 -14.202 1.00 97.75 210 ARG A O 1
ATOM 1487 N N . ALA A 1 211 ? -9.928 5.321 -13.559 1.00 97.44 211 ALA A N 1
ATOM 1488 C CA . ALA A 1 211 ? -9.488 5.722 -14.881 1.00 97.44 211 ALA A CA 1
ATOM 1489 C C . ALA A 1 211 ? -7.970 5.537 -15.038 1.00 97.44 211 ALA A C 1
ATOM 1491 O O . ALA A 1 211 ? -7.236 5.610 -14.052 1.00 97.44 211 ALA A O 1
ATOM 1492 N N . PRO A 1 212 ? -7.487 5.300 -16.270 1.00 97.50 212 PRO A N 1
ATOM 1493 C CA . PRO A 1 212 ? -6.064 5.393 -16.569 1.00 97.50 212 PRO A CA 1
ATOM 1494 C C . PRO A 1 212 ? -5.482 6.714 -16.049 1.00 97.50 212 PRO A C 1
ATOM 1496 O O . PRO A 1 212 ? -6.081 7.772 -16.250 1.00 97.50 212 PRO A O 1
ATOM 1499 N N . GLY A 1 213 ? -4.318 6.654 -15.400 1.00 96.62 213 GLY A N 1
ATOM 1500 C CA . GLY A 1 213 ? -3.632 7.831 -14.867 1.00 96.62 213 GLY A CA 1
ATOM 1501 C C . GLY A 1 213 ? -4.171 8.315 -13.523 1.00 96.62 213 GLY A C 1
ATOM 1502 O O . GLY A 1 213 ? -3.825 9.411 -13.095 1.00 96.62 213 GLY A O 1
ATOM 1503 N N . ASP A 1 214 ? -4.983 7.515 -12.826 1.00 97.94 214 ASP A N 1
ATOM 1504 C CA . ASP A 1 214 ? -5.458 7.836 -11.474 1.00 97.94 214 ASP A CA 1
ATOM 1505 C C . ASP A 1 214 ? -4.307 7.979 -10.461 1.00 97.94 214 ASP A C 1
ATOM 1507 O O . ASP A 1 214 ? -4.448 8.660 -9.445 1.00 97.94 214 ASP A O 1
ATOM 1511 N N . TRP A 1 215 ? -3.171 7.328 -10.724 1.00 98.31 215 TRP A N 1
ATOM 1512 C CA . TRP A 1 215 ? -1.962 7.378 -9.904 1.00 98.31 215 TRP A CA 1
ATOM 1513 C C . TRP A 1 215 ? -0.705 7.119 -10.751 1.00 98.31 215 TRP A C 1
ATOM 1515 O O . TRP A 1 215 ? -0.786 6.781 -11.932 1.00 98.31 215 TRP A O 1
ATOM 1525 N N . GLY A 1 216 ? 0.477 7.332 -10.174 1.00 97.69 216 GLY A N 1
ATOM 1526 C CA . GLY A 1 216 ? 1.744 7.395 -10.911 1.00 97.69 216 GLY A CA 1
ATOM 1527 C C . GLY A 1 216 ? 2.479 6.069 -11.117 1.00 97.69 216 GLY A C 1
ATOM 1528 O O . GLY A 1 216 ? 3.571 6.089 -11.657 1.00 97.69 216 GLY A O 1
ATOM 1529 N N . GLY A 1 217 ? 1.950 4.932 -10.669 1.00 98.31 217 GLY A N 1
ATOM 1530 C CA . GLY A 1 217 ? 2.593 3.635 -10.904 1.00 98.31 217 GLY A CA 1
ATOM 1531 C C . GLY A 1 217 ? 3.797 3.324 -10.007 1.00 98.31 217 GLY A C 1
ATOM 1532 O O . GLY A 1 217 ? 3.972 3.881 -8.912 1.00 98.31 217 GLY A O 1
ATOM 1533 N N . VAL A 1 218 ? 4.598 2.356 -10.456 1.00 98.81 218 VAL A N 1
ATOM 1534 C CA . VAL A 1 218 ? 5.770 1.837 -9.740 1.00 98.81 218 VAL A CA 1
ATOM 1535 C C . VAL A 1 218 ? 7.035 2.120 -10.540 1.00 98.81 218 VAL A C 1
ATOM 1537 O O . VAL A 1 218 ? 7.139 1.776 -11.713 1.00 98.81 218 VAL A O 1
ATOM 1540 N N . LEU A 1 219 ? 8.034 2.687 -9.875 1.00 98.31 219 LEU A N 1
ATOM 1541 C CA . LEU A 1 219 ? 9.320 3.034 -10.459 1.00 98.31 219 LEU A CA 1
ATOM 1542 C C . LEU A 1 219 ? 10.441 2.303 -9.721 1.00 98.31 219 LEU A C 1
ATOM 1544 O O . LEU A 1 219 ? 10.477 2.290 -8.490 1.00 98.31 219 LEU A O 1
ATOM 1548 N N . ILE A 1 220 ? 11.382 1.713 -10.460 1.00 98.81 220 ILE A N 1
ATOM 1549 C CA . ILE A 1 220 ? 12.564 1.048 -9.898 1.00 98.81 220 ILE A CA 1
ATOM 1550 C C . ILE A 1 220 ? 13.823 1.636 -10.524 1.00 98.81 220 ILE A C 1
ATOM 1552 O O . ILE A 1 220 ? 13.974 1.636 -11.74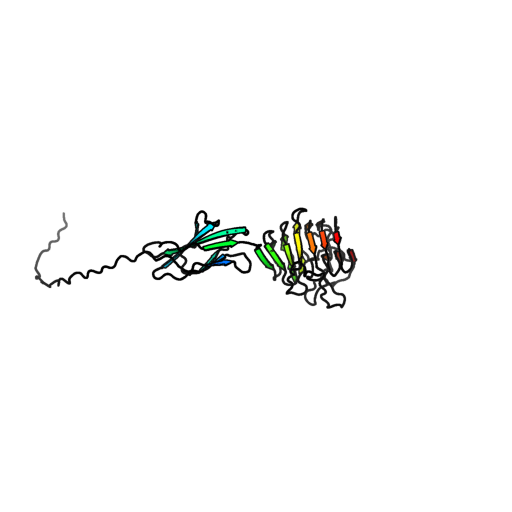2 1.00 98.81 220 ILE A O 1
ATOM 1556 N N . ILE A 1 221 ? 14.747 2.094 -9.681 1.00 98.75 221 ILE A N 1
ATOM 1557 C CA . ILE A 1 221 ? 16.067 2.578 -10.080 1.00 98.75 221 ILE A CA 1
ATOM 1558 C C . ILE A 1 221 ? 17.113 1.559 -9.644 1.00 98.75 221 ILE A C 1
ATOM 1560 O O . ILE A 1 221 ? 17.379 1.386 -8.455 1.00 98.75 221 ILE A O 1
ATOM 1564 N N . GLY A 1 222 ? 17.747 0.907 -10.609 1.00 98.56 222 GLY A N 1
ATOM 1565 C CA . GLY A 1 222 ? 18.856 -0.001 -10.370 1.00 98.56 222 GLY A CA 1
ATOM 1566 C C . GLY A 1 222 ? 20.230 0.648 -10.519 1.00 98.56 222 GLY A C 1
ATOM 1567 O O . GLY A 1 222 ? 20.418 1.874 -10.568 1.00 98.56 222 GLY A O 1
ATOM 1568 N N . ASN A 1 223 ? 21.232 -0.222 -10.563 1.00 98.25 223 ASN A N 1
ATOM 1569 C CA . ASN A 1 223 ? 22.636 0.119 -10.765 1.00 98.25 223 ASN A CA 1
ATOM 1570 C C . ASN A 1 223 ? 23.225 -0.478 -12.060 1.00 98.25 223 ASN A C 1
ATOM 1572 O O . ASN A 1 223 ? 24.444 -0.593 -12.182 1.00 98.25 223 ASN A O 1
ATOM 1576 N N . GLY A 1 224 ? 22.379 -0.863 -13.013 1.00 97.75 224 GLY A N 1
ATOM 1577 C CA . GLY A 1 224 ? 22.734 -1.297 -14.365 1.00 97.75 224 GLY A CA 1
ATOM 1578 C C . GLY A 1 224 ? 23.323 -0.178 -15.226 1.00 97.75 224 GLY A C 1
ATOM 1579 O O . GLY A 1 224 ? 23.271 1.000 -14.885 1.00 97.75 224 GLY A O 1
ATOM 1580 N N . ILE A 1 225 ? 23.941 -0.553 -16.338 1.00 96.94 225 ILE A N 1
ATOM 1581 C CA . ILE A 1 225 ? 24.600 0.376 -17.260 1.00 96.94 225 ILE A CA 1
ATOM 1582 C C . ILE A 1 225 ? 23.553 0.988 -18.200 1.00 96.94 225 ILE A C 1
ATOM 1584 O O . ILE A 1 225 ? 22.648 0.290 -18.646 1.00 96.94 225 ILE A O 1
ATOM 1588 N N . ILE A 1 226 ? 23.703 2.275 -18.521 1.00 96.69 226 ILE A N 1
ATOM 1589 C CA . ILE A 1 226 ? 22.914 2.977 -19.547 1.00 96.69 226 ILE A CA 1
ATOM 1590 C C . ILE A 1 226 ? 23.848 3.631 -20.573 1.00 96.69 226 ILE A C 1
ATOM 1592 O O . ILE A 1 226 ? 25.017 3.894 -20.270 1.00 96.69 226 ILE A O 1
ATOM 1596 N N . ASN A 1 227 ? 23.342 3.949 -21.764 1.00 95.25 227 ASN A N 1
ATOM 1597 C CA . ASN A 1 227 ? 24.133 4.515 -22.865 1.00 95.25 227 ASN A CA 1
ATOM 1598 C C . ASN A 1 227 ? 24.170 6.065 -22.916 1.00 95.25 227 ASN A C 1
ATOM 1600 O O . ASN A 1 227 ? 24.692 6.643 -23.874 1.00 95.25 227 ASN A O 1
ATOM 1604 N N . ARG A 1 228 ? 23.668 6.754 -21.879 1.00 94.31 228 ARG A N 1
ATOM 1605 C CA . ARG A 1 228 ? 23.645 8.225 -21.781 1.00 94.31 228 ARG A CA 1
ATOM 1606 C C . ARG A 1 228 ? 24.667 8.798 -20.799 1.00 94.31 228 ARG A C 1
ATOM 1608 O O . ARG A 1 228 ? 24.997 8.205 -19.773 1.00 94.31 228 ARG A O 1
ATOM 1615 N N . ALA A 1 229 ? 25.143 10.005 -21.106 1.00 89.38 229 ALA A N 1
ATOM 1616 C CA . ALA A 1 229 ? 26.062 10.749 -20.249 1.00 89.38 229 ALA A CA 1
ATOM 1617 C C . ALA A 1 229 ? 25.326 11.431 -19.074 1.00 89.38 229 ALA A C 1
ATOM 1619 O O . ALA A 1 229 ? 24.241 11.975 -19.280 1.00 89.38 229 ALA A O 1
ATOM 1620 N N . PRO A 1 230 ? 25.908 11.446 -17.860 1.00 90.00 230 PRO A N 1
ATOM 1621 C CA . PRO A 1 230 ? 25.283 12.038 -16.679 1.00 90.00 230 PRO A CA 1
ATOM 1622 C C . PRO A 1 230 ? 25.254 13.583 -16.713 1.00 90.00 230 PRO A C 1
ATOM 1624 O O . PRO A 1 230 ? 26.148 14.195 -17.305 1.00 90.00 230 PRO A O 1
ATOM 1627 N N . PRO A 1 231 ? 24.312 14.227 -15.992 1.00 91.06 231 PRO A N 1
ATOM 1628 C CA . PRO A 1 231 ? 23.208 13.605 -15.261 1.00 91.06 231 PRO A CA 1
ATOM 1629 C C . PRO A 1 231 ? 22.026 13.283 -16.186 1.00 91.06 231 PRO A C 1
ATOM 1631 O O . PRO A 1 231 ? 21.658 14.086 -17.040 1.00 91.06 231 PRO A O 1
ATOM 1634 N N . VAL A 1 232 ? 21.405 12.127 -15.961 1.00 95.12 232 VAL A N 1
ATOM 1635 C CA . VAL A 1 232 ? 20.094 11.780 -16.526 1.00 95.12 232 VAL A CA 1
ATOM 1636 C C . VAL A 1 232 ? 19.132 11.524 -15.375 1.00 95.12 232 VAL A C 1
ATOM 1638 O O . VAL A 1 232 ? 19.491 10.826 -14.417 1.00 95.12 232 VAL A O 1
ATOM 1641 N N . LEU A 1 233 ? 17.968 12.165 -15.449 1.00 94.69 233 LEU A N 1
ATOM 1642 C CA . LEU A 1 233 ? 16.941 12.174 -14.416 1.00 94.69 233 LEU A CA 1
ATOM 1643 C C . LEU A 1 233 ? 15.762 11.316 -14.856 1.00 94.69 233 LEU A C 1
ATOM 1645 O O . LEU A 1 233 ? 15.440 11.323 -16.040 1.00 94.69 233 LEU A O 1
ATOM 1649 N N . THR A 1 234 ? 15.133 10.624 -13.908 1.00 94.69 234 THR A N 1
ATOM 1650 C CA . THR A 1 234 ? 13.837 9.978 -14.131 1.00 94.69 234 THR A CA 1
ATOM 1651 C C . THR A 1 234 ? 12.798 11.012 -14.539 1.00 94.69 234 THR A C 1
ATOM 1653 O O . THR A 1 234 ? 12.926 12.197 -14.209 1.00 94.69 234 THR A O 1
ATOM 1656 N N . GLU A 1 235 ? 11.721 10.545 -15.152 1.00 91.19 235 GLU A N 1
ATOM 1657 C CA . GLU A 1 235 ? 10.499 11.332 -15.251 1.00 91.19 235 GLU A CA 1
ATOM 1658 C C . GLU A 1 235 ? 9.861 11.535 -13.870 1.00 91.19 235 GLU A C 1
ATOM 1660 O O . GLU A 1 235 ? 10.252 10.924 -12.864 1.00 91.19 235 GLU A O 1
ATOM 1665 N N . GLY A 1 236 ? 8.934 12.487 -13.801 1.00 89.69 236 GLY A N 1
ATOM 1666 C CA . GLY A 1 236 ? 8.296 12.931 -12.567 1.00 89.69 236 GLY A CA 1
ATOM 1667 C C . GLY A 1 236 ? 8.359 14.448 -12.373 1.00 89.69 236 GLY A C 1
ATOM 1668 O O . GLY A 1 236 ? 9.056 15.163 -13.095 1.00 89.69 236 GLY A O 1
ATOM 1669 N N . PRO A 1 237 ? 7.631 14.982 -11.380 1.00 87.06 237 PRO A N 1
ATOM 1670 C CA . PRO A 1 237 ? 7.539 16.420 -11.195 1.00 87.06 237 PRO A CA 1
ATOM 1671 C C . PRO A 1 237 ? 8.867 17.030 -10.740 1.00 87.06 237 PRO A C 1
ATOM 1673 O O . PRO A 1 237 ? 9.698 16.407 -10.065 1.00 87.06 237 PRO A O 1
ATOM 1676 N N . GLN A 1 238 ? 9.040 18.310 -11.070 1.00 84.38 238 GLN A N 1
ATOM 1677 C CA . GLN A 1 238 ? 10.234 19.071 -10.721 1.00 84.38 238 GLN A CA 1
ATOM 1678 C C . GLN A 1 238 ? 10.537 18.989 -9.215 1.00 84.38 238 GLN A C 1
ATOM 1680 O O . GLN A 1 238 ? 9.692 19.284 -8.373 1.00 84.38 238 GLN A O 1
ATOM 1685 N N . GLY A 1 239 ? 11.778 18.629 -8.878 1.00 86.12 239 GLY A N 1
ATOM 1686 C CA . GLY A 1 239 ? 12.236 18.504 -7.489 1.00 86.12 239 GLY A CA 1
ATOM 1687 C C . GLY A 1 239 ? 11.952 17.146 -6.841 1.00 86.12 239 GLY A C 1
ATOM 1688 O O . GLY A 1 239 ? 12.417 16.916 -5.726 1.00 86.12 239 GLY A O 1
ATOM 1689 N N . VAL A 1 240 ? 11.248 16.243 -7.531 1.00 91.94 240 VAL A N 1
ATOM 1690 C CA . VAL A 1 240 ? 11.022 14.854 -7.095 1.00 91.94 240 VAL A CA 1
ATOM 1691 C C . VAL A 1 240 ? 11.882 13.862 -7.877 1.00 91.94 240 VAL A C 1
ATOM 1693 O O . VAL A 1 240 ? 12.307 12.867 -7.291 1.00 91.94 240 VAL A O 1
ATOM 1696 N N . THR A 1 241 ? 12.163 14.146 -9.151 1.00 94.25 241 THR A N 1
ATOM 1697 C CA . THR A 1 241 ? 12.979 13.320 -10.059 1.00 94.25 241 THR A CA 1
ATOM 1698 C C . THR A 1 241 ? 14.304 12.862 -9.448 1.00 94.25 241 THR A C 1
ATOM 1700 O O . THR A 1 241 ? 14.956 13.622 -8.726 1.00 94.25 241 THR A O 1
ATOM 1703 N N . GLU A 1 242 ? 14.757 11.668 -9.819 1.00 96.31 242 GLU A N 1
ATOM 1704 C CA . GLU A 1 242 ? 15.977 11.048 -9.296 1.00 96.31 242 GLU A CA 1
ATOM 1705 C C . GLU A 1 242 ? 17.023 10.841 -10.391 1.00 96.31 242 GLU A C 1
ATOM 1707 O O . GLU A 1 242 ? 16.698 10.638 -11.555 1.00 96.31 242 GLU A O 1
ATOM 1712 N N . THR A 1 243 ? 18.310 10.868 -10.040 1.00 95.50 243 THR A N 1
ATOM 1713 C CA . THR A 1 243 ? 19.366 10.549 -11.016 1.00 95.50 243 THR A CA 1
ATOM 1714 C C . THR A 1 243 ? 19.524 9.037 -11.157 1.00 95.50 243 THR A C 1
ATOM 1716 O O . THR A 1 243 ? 19.902 8.371 -10.193 1.00 95.50 243 THR A O 1
ATOM 1719 N N . TYR A 1 244 ? 19.350 8.502 -12.370 1.00 95.94 244 TYR A N 1
ATOM 1720 C CA . TYR A 1 244 ? 19.620 7.086 -12.673 1.00 95.94 244 TYR A CA 1
ATOM 1721 C C . TYR A 1 244 ? 20.831 6.871 -13.593 1.00 95.94 244 TYR A C 1
ATOM 1723 O O . TYR A 1 244 ? 21.285 5.743 -13.778 1.00 95.94 244 TYR A O 1
ATOM 1731 N N . SER A 1 245 ? 21.455 7.931 -14.106 1.00 94.88 245 SER A N 1
ATOM 1732 C CA . SER A 1 245 ? 22.753 7.794 -14.784 1.00 94.88 245 SER A CA 1
ATOM 1733 C C . SER A 1 245 ? 23.874 7.300 -13.851 1.00 94.88 245 SER A C 1
ATOM 1735 O O . SER A 1 245 ? 23.783 7.391 -12.620 1.00 94.88 245 SER A O 1
ATOM 1737 N N . GLY A 1 246 ? 24.951 6.773 -14.441 1.00 92.00 246 GLY A N 1
ATOM 1738 C CA . GLY A 1 246 ? 26.158 6.363 -13.713 1.00 92.00 246 GLY A CA 1
ATOM 1739 C C . GLY A 1 246 ? 26.093 4.986 -13.048 1.00 92.00 246 GLY A C 1
ATOM 1740 O O . GLY A 1 246 ? 26.937 4.700 -12.201 1.00 92.00 246 GLY A O 1
ATOM 1741 N N . GLY A 1 247 ? 25.118 4.145 -13.403 1.00 94.56 247 GLY A N 1
ATOM 1742 C CA . GLY A 1 247 ? 25.140 2.741 -13.005 1.00 94.56 247 GLY A CA 1
ATOM 1743 C C . GLY A 1 247 ? 26.268 1.967 -13.702 1.00 94.56 247 GLY A C 1
ATOM 1744 O O . GLY A 1 247 ? 26.725 2.330 -14.788 1.00 94.56 247 GLY A O 1
ATOM 1745 N N . ILE A 1 248 ? 26.779 0.935 -13.029 1.00 96.56 248 ILE A N 1
ATOM 1746 C CA . ILE A 1 248 ? 28.039 0.249 -13.386 1.00 96.56 248 ILE A CA 1
ATOM 1747 C C . ILE A 1 248 ? 27.955 -1.281 -13.325 1.00 96.56 248 ILE A C 1
ATOM 1749 O O . ILE A 1 248 ? 28.951 -1.966 -13.554 1.00 96.56 248 ILE A O 1
ATOM 1753 N N . ASN A 1 249 ? 26.802 -1.831 -12.959 1.00 98.06 249 ASN A N 1
ATOM 1754 C CA . ASN A 1 249 ? 26.642 -3.237 -12.629 1.00 98.06 249 ASN A CA 1
ATOM 1755 C C . ASN A 1 249 ? 25.371 -3.814 -13.256 1.00 98.06 249 ASN A C 1
ATOM 1757 O O . ASN A 1 249 ? 24.302 -3.792 -12.655 1.00 98.06 249 ASN A O 1
ATOM 1761 N N . ASN A 1 250 ? 25.505 -4.425 -14.431 1.00 98.31 250 ASN A N 1
ATOM 1762 C CA . ASN A 1 250 ? 24.390 -5.137 -15.059 1.00 98.31 250 ASN A CA 1
ATOM 1763 C C . ASN A 1 250 ? 23.901 -6.343 -14.249 1.00 98.31 250 ASN A C 1
ATOM 1765 O O . ASN A 1 250 ? 22.776 -6.759 -14.460 1.00 98.31 250 ASN A O 1
ATOM 1769 N N . ALA A 1 251 ? 24.683 -6.871 -13.303 1.00 98.50 251 ALA A N 1
ATOM 1770 C CA . ALA A 1 251 ? 24.240 -7.931 -12.396 1.00 98.50 251 ALA A CA 1
ATOM 1771 C C . ALA A 1 251 ? 23.597 -7.390 -11.101 1.00 98.50 251 ALA A C 1
ATOM 1773 O O . ALA A 1 251 ? 23.407 -8.147 -10.148 1.00 98.50 251 ALA A O 1
ATOM 1774 N N . ASP A 1 252 ? 23.307 -6.084 -11.027 1.00 98.75 252 ASP A N 1
ATOM 1775 C CA .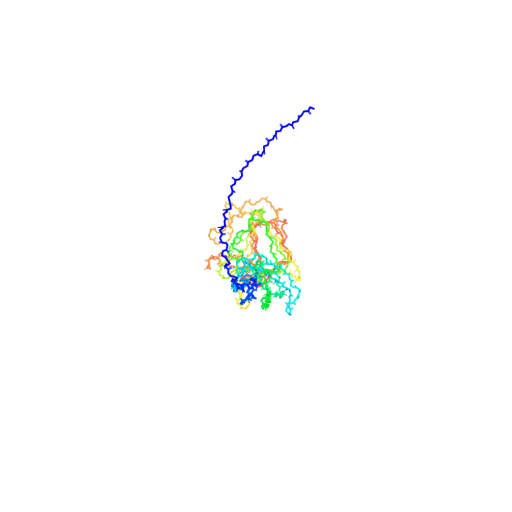 ASP A 1 252 ? 22.578 -5.489 -9.908 1.00 98.75 252 ASP A CA 1
ATOM 1776 C C . ASP A 1 252 ? 21.219 -6.168 -9.692 1.00 98.75 252 ASP A C 1
ATOM 1778 O O . ASP A 1 252 ? 20.628 -6.735 -10.613 1.00 98.75 252 ASP A O 1
ATOM 1782 N N . ASN A 1 253 ? 20.742 -6.134 -8.452 1.00 98.69 253 ASN A N 1
ATOM 1783 C CA . ASN A 1 253 ? 19.492 -6.768 -8.070 1.00 98.69 253 ASN A CA 1
ATOM 1784 C C . ASN A 1 253 ? 18.680 -5.798 -7.209 1.00 98.69 253 ASN A C 1
ATOM 1786 O O . ASN A 1 253 ? 19.012 -5.585 -6.042 1.00 98.69 253 ASN A O 1
ATOM 1790 N N . SER A 1 254 ? 17.607 -5.268 -7.789 1.00 98.75 254 SER A N 1
ATOM 1791 C CA . SER A 1 254 ? 16.645 -4.365 -7.149 1.00 98.75 254 SER A CA 1
ATOM 1792 C C . SER A 1 254 ? 15.473 -5.114 -6.495 1.00 98.75 254 SER A C 1
ATOM 1794 O O . SER A 1 254 ? 14.580 -4.492 -5.926 1.00 98.75 254 SER A O 1
ATOM 1796 N N . GLY A 1 255 ? 15.490 -6.451 -6.523 1.00 98.69 255 GLY A N 1
ATOM 1797 C CA . GLY A 1 255 ? 14.540 -7.322 -5.840 1.00 98.69 255 GLY A CA 1
ATOM 1798 C C . GLY A 1 255 ? 13.699 -8.190 -6.778 1.00 98.69 255 GLY A C 1
ATOM 1799 O O . GLY A 1 255 ? 14.180 -8.655 -7.813 1.00 98.69 255 GLY A O 1
ATOM 1800 N N . THR A 1 256 ? 12.454 -8.443 -6.383 1.00 98.94 256 THR A N 1
ATOM 1801 C CA . THR A 1 256 ? 11.536 -9.364 -7.057 1.00 98.94 256 THR A CA 1
ATOM 1802 C C . THR A 1 256 ? 10.147 -8.753 -7.168 1.00 98.94 256 THR A C 1
ATOM 1804 O O . THR A 1 256 ? 9.559 -8.361 -6.161 1.00 98.94 256 THR A O 1
ATOM 1807 N N . LEU A 1 257 ? 9.600 -8.754 -8.381 1.00 98.88 257 LEU A N 1
ATOM 1808 C CA . LEU A 1 257 ? 8.174 -8.617 -8.652 1.00 98.88 257 LEU A CA 1
ATOM 1809 C C . LEU A 1 257 ? 7.700 -9.929 -9.274 1.00 98.88 257 LEU A C 1
ATOM 1811 O O . LEU A 1 257 ? 8.117 -10.293 -10.378 1.00 98.88 257 LEU A O 1
ATOM 1815 N N . ARG A 1 258 ? 6.841 -10.651 -8.552 1.00 98.81 258 ARG A N 1
ATOM 1816 C CA . ARG A 1 258 ? 6.247 -11.903 -9.011 1.00 98.81 258 ARG A CA 1
ATOM 1817 C C . ARG A 1 258 ? 4.755 -11.960 -8.711 1.00 98.81 258 ARG A C 1
ATOM 1819 O O . ARG A 1 258 ? 4.382 -11.749 -7.565 1.00 98.81 258 ARG A O 1
ATOM 1826 N N . TYR A 1 259 ? 3.922 -12.282 -9.707 1.00 98.81 259 TYR A N 1
ATOM 1827 C CA . TYR A 1 259 ? 2.450 -12.255 -9.583 1.00 98.81 259 TYR A CA 1
ATOM 1828 C C . TYR A 1 259 ? 1.949 -10.907 -9.046 1.00 98.81 259 TYR A C 1
ATOM 1830 O O . TYR A 1 259 ? 1.286 -10.822 -8.009 1.00 98.81 259 TYR A O 1
ATOM 1838 N N . VAL A 1 260 ? 2.320 -9.846 -9.759 1.00 98.94 260 VAL A N 1
ATOM 1839 C CA . VAL A 1 260 ? 1.980 -8.460 -9.425 1.00 98.94 260 VAL A CA 1
ATOM 1840 C C . VAL A 1 260 ? 1.066 -7.901 -10.509 1.00 98.94 260 VAL A C 1
ATOM 1842 O O . VAL A 1 260 ? 1.329 -8.084 -11.697 1.00 98.94 260 VAL A O 1
ATOM 1845 N N . ARG A 1 261 ? 0.004 -7.204 -10.109 1.00 98.88 261 ARG A N 1
ATOM 1846 C CA . ARG A 1 261 ? -0.849 -6.409 -10.998 1.00 98.88 261 ARG A CA 1
ATOM 1847 C C . ARG A 1 261 ? -0.637 -4.935 -10.702 1.00 98.88 261 ARG A C 1
ATOM 1849 O O . ARG A 1 261 ? -0.658 -4.545 -9.540 1.00 98.88 261 ARG A O 1
ATOM 1856 N N . ILE A 1 262 ? -0.449 -4.145 -11.746 1.00 98.94 262 ILE A N 1
ATOM 1857 C CA . ILE A 1 262 ? -0.365 -2.690 -11.692 1.00 98.94 262 ILE A CA 1
ATOM 1858 C C . ILE A 1 262 ? -1.480 -2.165 -12.587 1.00 98.94 262 ILE A C 1
ATOM 1860 O O . ILE A 1 262 ? -1.530 -2.483 -13.771 1.00 98.94 262 ILE A O 1
ATOM 1864 N N . GLU A 1 263 ? -2.418 -1.428 -12.012 1.00 98.75 263 GLU A N 1
ATOM 1865 C CA . GLU A 1 263 ? -3.664 -1.075 -12.687 1.00 98.75 263 GLU A CA 1
ATOM 1866 C C . GLU A 1 263 ? -3.917 0.422 -12.615 1.00 98.75 263 GLU A C 1
ATOM 1868 O O . GLU A 1 263 ? -3.721 1.012 -11.554 1.00 98.75 263 GLU A O 1
ATOM 1873 N N . PHE A 1 264 ? -4.432 1.022 -13.689 1.00 98.62 264 PHE A N 1
ATOM 1874 C CA . PHE A 1 264 ? -4.867 2.427 -13.705 1.00 98.62 264 PHE A CA 1
ATOM 1875 C C . PHE A 1 264 ? -3.755 3.437 -13.361 1.00 98.62 264 PHE A C 1
ATOM 1877 O O . PHE A 1 264 ? -4.038 4.560 -12.946 1.00 98.62 264 PHE A O 1
ATOM 1884 N N . ALA A 1 265 ? -2.491 3.032 -13.509 1.00 98.12 265 ALA A N 1
ATOM 1885 C CA . ALA A 1 265 ? -1.322 3.900 -13.375 1.00 98.12 265 ALA A CA 1
ATOM 1886 C C . ALA A 1 265 ? -1.188 4.823 -14.607 1.00 98.12 265 ALA A C 1
ATOM 1888 O O . ALA A 1 265 ? -2.097 4.845 -15.439 1.00 98.12 265 ALA A O 1
ATOM 1889 N N . GLY A 1 266 ? -0.096 5.577 -14.762 1.00 95.56 266 GLY A N 1
ATOM 1890 C CA . GLY A 1 266 ? 0.086 6.424 -15.950 1.00 95.56 266 GLY A CA 1
ATOM 1891 C C . GLY A 1 266 ? 0.060 7.944 -15.716 1.00 95.56 266 GLY A C 1
ATOM 1892 O O . GLY A 1 266 ? -0.233 8.677 -16.650 1.00 95.56 266 GLY A O 1
ATOM 1893 N N . TYR A 1 267 ? 0.183 8.448 -14.479 1.00 95.88 267 TYR A N 1
ATOM 1894 C CA . TYR A 1 267 ? -0.154 9.852 -14.176 1.00 95.88 267 TYR A CA 1
ATOM 1895 C C . TYR A 1 267 ? 0.685 10.882 -14.959 1.00 95.88 267 TYR A C 1
ATOM 1897 O O . TYR A 1 267 ? 1.905 10.937 -14.818 1.00 95.88 267 TYR A O 1
ATOM 1905 N N . ASP A 1 268 ? 0.009 11.782 -15.675 1.00 92.25 268 ASP A N 1
ATOM 1906 C CA . ASP A 1 268 ? 0.614 12.914 -16.383 1.00 92.25 268 ASP A CA 1
ATOM 1907 C C . ASP A 1 268 ? 1.049 14.027 -15.420 1.00 92.25 268 ASP A C 1
ATOM 1909 O O . ASP A 1 268 ? 0.247 14.811 -14.897 1.00 92.25 268 ASP A O 1
ATOM 1913 N N . VAL A 1 269 ? 2.359 14.110 -15.188 1.00 87.06 269 VAL A N 1
ATOM 1914 C CA . VAL A 1 269 ? 2.972 15.095 -14.287 1.00 87.06 269 VAL A CA 1
ATOM 1915 C C . VAL A 1 269 ? 3.154 16.464 -14.945 1.00 87.06 269 VAL A C 1
ATOM 1917 O O . VAL A 1 269 ? 3.474 17.439 -14.259 1.00 87.06 269 VAL A O 1
ATOM 1920 N N . SER A 1 270 ? 2.937 16.556 -16.256 1.00 81.56 270 SER A N 1
ATOM 1921 C CA . SER A 1 270 ? 3.178 17.741 -17.076 1.00 81.56 270 SER A CA 1
ATOM 1922 C C . SER A 1 270 ? 1.913 18.522 -17.446 1.00 81.56 270 SER A C 1
ATOM 1924 O O . SER A 1 270 ? 2.006 19.692 -17.828 1.00 81.56 270 SER A O 1
ATOM 1926 N N . GLY A 1 271 ? 0.734 17.910 -17.312 1.00 79.38 271 GLY A N 1
ATOM 1927 C CA . GLY A 1 271 ? -0.544 18.501 -17.711 1.00 79.38 271 GLY A CA 1
ATOM 1928 C C . GLY A 1 271 ? -0.718 18.587 -19.232 1.00 79.38 271 GLY A C 1
ATOM 1929 O O . GLY A 1 271 ? -1.245 19.582 -19.737 1.00 79.38 271 GLY A O 1
ATOM 1930 N N . GLY A 1 272 ? -0.260 17.567 -19.952 1.00 75.12 272 GLY A N 1
ATOM 1931 C CA . GLY A 1 272 ? -0.433 17.361 -21.387 1.00 75.12 272 GLY A CA 1
ATOM 1932 C C . GLY A 1 272 ? 0.762 17.809 -22.218 1.00 75.12 272 GLY A C 1
ATOM 1933 O O . GLY A 1 272 ? 0.612 18.091 -23.408 1.00 75.12 272 GLY A O 1
ATOM 1934 N N . ALA A 1 273 ? 1.931 17.951 -21.595 1.00 75.62 273 ALA A N 1
ATOM 1935 C CA . ALA A 1 273 ? 3.171 18.345 -22.250 1.00 75.62 273 ALA A CA 1
ATOM 1936 C C . ALA A 1 273 ? 4.141 17.170 -22.479 1.00 75.62 273 ALA A C 1
ATOM 1938 O O . ALA A 1 273 ? 5.282 17.430 -22.869 1.00 75.62 273 ALA A O 1
ATOM 1939 N N . GLY A 1 274 ? 3.691 15.922 -22.297 1.00 71.50 274 GLY A N 1
ATOM 1940 C CA . GLY A 1 274 ? 4.474 14.724 -22.597 1.00 71.50 274 GLY A CA 1
ATOM 1941 C C . GLY A 1 274 ? 5.517 14.395 -21.528 1.00 71.50 274 GLY A C 1
ATOM 1942 O O . GLY A 1 274 ? 6.663 14.122 -21.878 1.00 71.50 274 GLY A O 1
ATOM 1943 N N . GLN A 1 275 ? 5.186 14.581 -20.244 1.00 79.06 275 GLN A N 1
ATOM 1944 C CA . GLN A 1 275 ? 5.888 13.872 -19.169 1.00 79.06 275 GLN A CA 1
ATOM 1945 C C . GLN A 1 275 ? 4.851 13.177 -18.308 1.00 79.06 275 GLN A C 1
ATOM 1947 O O . GLN A 1 275 ? 4.123 13.811 -17.532 1.00 79.06 275 GLN A O 1
ATOM 1952 N N . GLU A 1 276 ? 4.821 11.872 -18.440 1.00 84.69 276 GLU A N 1
ATOM 1953 C CA . GLU A 1 276 ? 3.890 10.981 -17.798 1.00 84.69 276 GLU A CA 1
ATOM 1954 C C . GLU A 1 276 ? 4.701 9.973 -16.963 1.00 84.69 276 GLU A C 1
ATOM 1956 O O . GLU A 1 276 ? 5.896 9.775 -17.150 1.00 84.69 276 GLU A O 1
ATOM 1961 N N . LEU A 1 277 ? 4.113 9.458 -15.888 1.00 94.44 277 LEU A N 1
ATOM 1962 C CA . LEU A 1 277 ? 4.699 8.339 -15.156 1.00 94.44 277 LEU A CA 1
ATOM 1963 C C . LEU A 1 277 ? 4.075 7.058 -15.678 1.00 94.44 277 LEU A C 1
ATOM 1965 O O . LEU A 1 277 ? 2.862 7.012 -15.805 1.00 94.44 277 LEU A O 1
ATOM 1969 N N . ASN A 1 278 ? 4.848 5.994 -15.845 1.00 96.88 278 ASN A N 1
ATOM 1970 C CA . ASN A 1 278 ? 4.357 4.749 -16.433 1.00 96.88 278 ASN A CA 1
ATOM 1971 C C . ASN A 1 278 ? 3.682 3.822 -15.416 1.00 96.88 278 ASN A C 1
ATOM 1973 O O . ASN A 1 278 ? 3.669 4.056 -14.206 1.00 96.88 278 ASN A O 1
ATOM 1977 N N . SER A 1 279 ? 3.153 2.695 -15.893 1.00 98.12 279 SER A N 1
ATOM 1978 C CA . SER A 1 279 ? 2.707 1.623 -14.998 1.00 98.12 279 SER A CA 1
ATOM 1979 C C . SER A 1 279 ? 3.894 0.995 -14.265 1.00 98.12 279 SER A C 1
ATOM 1981 O O . SER A 1 279 ? 3.917 0.971 -13.030 1.00 98.12 279 SER A O 1
ATOM 1983 N N . LEU A 1 280 ? 4.904 0.532 -15.008 1.00 98.62 280 LEU A N 1
ATOM 1984 C CA . LEU A 1 280 ? 6.169 0.065 -14.446 1.00 98.62 280 LEU A CA 1
ATOM 1985 C C . LEU A 1 280 ? 7.358 0.668 -15.197 1.00 98.62 280 LEU A C 1
ATOM 1987 O O . LEU A 1 280 ? 7.681 0.220 -16.297 1.00 98.62 280 LEU A O 1
ATOM 1991 N N . SER A 1 281 ? 8.051 1.614 -14.563 1.00 98.25 281 SER A N 1
ATOM 1992 C CA . SER A 1 281 ? 9.291 2.190 -15.095 1.00 98.25 281 SER A CA 1
ATOM 1993 C C . SER A 1 281 ? 10.525 1.504 -14.499 1.00 98.25 281 SER A C 1
ATOM 1995 O O . SER A 1 281 ? 10.696 1.417 -13.276 1.00 98.25 281 SER A O 1
ATOM 1997 N N . LEU A 1 282 ? 11.424 1.043 -15.364 1.00 98.56 282 LEU A N 1
ATOM 1998 C CA . LEU A 1 282 ? 12.623 0.278 -15.028 1.00 98.56 282 LEU A CA 1
ATOM 1999 C C . LEU A 1 282 ? 13.870 1.066 -15.438 1.00 98.56 282 LEU A C 1
ATOM 2001 O O . LEU A 1 282 ? 14.425 0.892 -16.521 1.00 98.56 282 LEU A O 1
ATOM 2005 N N . TYR A 1 283 ? 14.352 1.914 -14.534 1.00 98.38 283 TYR A N 1
ATOM 2006 C CA . TYR A 1 283 ? 15.531 2.744 -14.749 1.00 98.38 283 TYR A CA 1
ATOM 2007 C C . TYR A 1 283 ? 16.811 2.014 -14.361 1.00 98.38 283 TYR A C 1
ATOM 2009 O O . TYR A 1 283 ? 17.057 1.760 -13.181 1.00 98.38 283 TYR A O 1
ATOM 2017 N N . ALA A 1 284 ? 17.669 1.708 -15.336 1.00 98.12 284 ALA A N 1
ATOM 2018 C CA . ALA A 1 284 ? 18.960 1.057 -15.113 1.00 98.12 284 ALA A CA 1
ATOM 2019 C C . ALA A 1 284 ? 18.856 -0.222 -14.253 1.00 98.12 284 ALA A C 1
ATOM 2021 O O . ALA A 1 284 ? 19.715 -0.486 -13.411 1.00 98.12 284 ALA A O 1
ATOM 2022 N N . VAL A 1 285 ? 17.791 -1.012 -14.398 1.00 98.69 285 VAL A N 1
ATOM 2023 C CA . VAL A 1 285 ? 17.555 -2.183 -13.537 1.00 98.69 285 VAL A CA 1
ATOM 2024 C C . VAL A 1 285 ? 18.440 -3.346 -13.984 1.00 98.69 285 VAL A C 1
ATOM 2026 O O . VAL A 1 285 ? 18.505 -3.666 -15.168 1.00 98.69 285 VAL A O 1
ATOM 2029 N N . GLY A 1 286 ? 19.167 -3.965 -13.051 1.00 98.50 286 GLY A N 1
ATOM 2030 C CA . GLY A 1 286 ? 20.095 -5.060 -13.355 1.00 98.50 286 GLY A CA 1
ATOM 2031 C C . GLY A 1 286 ? 19.420 -6.429 -13.505 1.00 98.50 286 GLY A C 1
ATOM 2032 O O . GLY A 1 286 ? 18.336 -6.675 -12.973 1.00 98.50 286 GLY A O 1
ATOM 2033 N N . SER A 1 287 ? 20.115 -7.347 -14.178 1.00 98.56 287 SER A N 1
ATOM 2034 C CA . SER A 1 287 ? 19.703 -8.721 -14.493 1.00 98.56 287 SER A CA 1
ATOM 2035 C C . SER A 1 287 ? 19.562 -9.636 -13.275 1.00 98.56 287 SER A C 1
ATOM 2037 O O . SER A 1 287 ? 19.104 -10.768 -13.402 1.00 98.56 287 SER A O 1
ATOM 2039 N N . GLY A 1 288 ? 20.011 -9.200 -12.096 1.00 98.62 288 GLY A N 1
ATOM 2040 C CA . GLY A 1 288 ? 19.777 -9.919 -10.848 1.00 98.62 288 GLY A CA 1
ATOM 2041 C C . GLY A 1 288 ? 18.360 -9.718 -10.302 1.00 98.62 288 GLY A C 1
ATOM 2042 O O . GLY A 1 288 ? 17.963 -10.447 -9.395 1.00 98.62 288 GLY A O 1
ATOM 2043 N N . THR A 1 289 ? 17.617 -8.742 -10.829 1.00 98.88 289 THR A N 1
ATOM 2044 C CA . THR A 1 289 ? 16.221 -8.456 -10.472 1.00 98.88 289 THR A CA 1
ATOM 2045 C C . THR A 1 289 ? 15.293 -9.465 -11.140 1.00 98.88 289 THR A C 1
ATOM 2047 O O . THR A 1 289 ? 15.473 -9.804 -12.307 1.00 98.88 289 THR A O 1
ATOM 2050 N N . THR A 1 290 ? 14.290 -9.950 -10.412 1.00 98.81 290 THR A N 1
ATOM 2051 C CA . THR A 1 290 ? 13.292 -10.886 -10.946 1.00 98.81 290 THR A CA 1
ATOM 2052 C C . THR A 1 290 ? 12.016 -10.139 -11.319 1.00 98.81 290 THR A C 1
ATOM 2054 O O . THR A 1 290 ? 11.396 -9.524 -10.455 1.00 98.81 290 THR A O 1
ATOM 2057 N N . LEU A 1 291 ? 11.608 -10.231 -12.587 1.00 98.62 291 LEU A N 1
ATOM 2058 C CA . LEU A 1 291 ? 10.359 -9.671 -13.103 1.00 98.62 291 LEU A CA 1
ATOM 2059 C C . LEU A 1 291 ? 9.558 -10.777 -13.808 1.00 98.62 291 LEU A C 1
ATOM 2061 O O . LEU A 1 291 ? 9.782 -11.073 -14.984 1.00 98.62 291 LEU A O 1
ATOM 2065 N N . GLU A 1 292 ? 8.651 -11.432 -13.080 1.00 98.69 292 GLU A N 1
ATOM 2066 C CA . GLU A 1 292 ? 7.900 -12.588 -13.587 1.00 98.69 292 GLU A CA 1
ATOM 2067 C C . GLU A 1 292 ? 6.395 -12.489 -13.303 1.00 98.69 292 GLU A C 1
ATOM 2069 O O . GLU A 1 292 ? 5.995 -12.175 -12.191 1.00 98.69 292 GLU A O 1
ATOM 2074 N N . PHE A 1 293 ? 5.528 -12.844 -14.254 1.00 98.75 293 PHE A N 1
ATOM 2075 C CA . PHE A 1 293 ? 4.065 -12.821 -14.044 1.00 98.75 293 PHE A CA 1
ATOM 2076 C C . PHE A 1 293 ? 3.560 -11.444 -13.582 1.00 98.75 293 PHE A C 1
ATOM 2078 O O . PHE A 1 293 ? 2.779 -11.344 -12.633 1.00 98.75 293 PHE A O 1
ATOM 2085 N N . VAL A 1 294 ? 4.053 -10.380 -14.216 1.00 98.88 294 VAL A N 1
ATOM 2086 C CA . VAL A 1 294 ? 3.614 -9.012 -13.932 1.00 98.88 294 VAL A CA 1
ATOM 2087 C C . VAL A 1 294 ? 2.627 -8.575 -14.999 1.00 98.88 294 VAL A C 1
ATOM 2089 O O . VAL A 1 294 ? 2.873 -8.750 -16.193 1.00 98.88 294 VAL A O 1
ATOM 2092 N N . GLN A 1 295 ? 1.505 -8.021 -14.561 1.00 98.75 295 GLN A N 1
ATOM 2093 C CA . GLN A 1 295 ? 0.469 -7.497 -15.431 1.00 98.75 295 GLN A CA 1
ATOM 2094 C C . GLN A 1 295 ? 0.333 -5.986 -15.241 1.00 98.75 295 GLN A C 1
ATOM 2096 O O . GLN A 1 295 ? 0.126 -5.535 -14.118 1.00 98.75 295 GLN A O 1
ATOM 2101 N N . SER A 1 296 ? 0.365 -5.240 -16.342 1.00 98.56 296 SER A N 1
ATOM 2102 C CA . SER A 1 296 ? -0.173 -3.884 -16.423 1.00 98.56 296 SER A CA 1
ATOM 2103 C C . SER A 1 296 ? -1.601 -3.918 -16.985 1.00 98.56 296 SER A C 1
ATOM 2105 O O . SER A 1 296 ? -1.893 -4.690 -17.909 1.00 98.56 296 SER A O 1
ATOM 2107 N N . LEU A 1 297 ? -2.502 -3.121 -16.411 1.00 98.25 297 LEU A N 1
ATOM 2108 C CA . LEU A 1 297 ? -3.910 -3.021 -16.795 1.00 98.25 297 LEU A CA 1
ATOM 2109 C C . LEU A 1 297 ? -4.360 -1.557 -16.859 1.00 98.25 297 LEU A C 1
ATOM 2111 O O . LEU A 1 297 ? -4.365 -0.874 -15.837 1.00 98.25 297 LEU A O 1
ATOM 2115 N N . SER A 1 298 ? -4.839 -1.116 -18.021 1.00 97.62 298 SER A N 1
ATOM 2116 C CA . SER A 1 298 ? -5.520 0.175 -18.186 1.00 97.62 298 SER A CA 1
ATOM 2117 C C . SER A 1 298 ? -4.692 1.374 -17.687 1.00 97.62 298 SER A C 1
ATOM 2119 O O . SER A 1 298 ? -5.239 2.266 -17.043 1.00 97.62 298 SER A O 1
ATOM 2121 N N . GLY A 1 299 ? -3.374 1.373 -17.916 1.00 97.12 299 GLY A N 1
ATOM 2122 C CA . GLY A 1 299 ? -2.500 2.518 -17.627 1.00 97.12 299 GLY A CA 1
ATOM 2123 C C . GLY A 1 299 ? -2.689 3.647 -18.649 1.00 97.12 299 GLY A C 1
ATOM 2124 O O . GLY A 1 299 ? -3.041 3.363 -19.789 1.00 97.12 299 GLY A O 1
ATOM 2125 N N . LEU A 1 300 ? -2.521 4.915 -18.253 1.00 96.38 300 LEU A N 1
ATOM 2126 C CA . LEU A 1 300 ? -2.641 6.066 -19.175 1.00 96.38 300 LEU A CA 1
ATOM 2127 C C . LEU A 1 300 ? -1.437 6.181 -20.111 1.00 96.38 300 LEU A C 1
ATOM 2129 O O . LEU A 1 300 ? -1.598 6.636 -21.236 1.00 96.38 300 LEU A O 1
ATOM 2133 N N . ASP A 1 301 ? -0.288 5.730 -19.631 1.00 94.75 301 ASP A N 1
ATOM 2134 C CA . ASP A 1 301 ? 0.999 5.776 -20.312 1.00 94.75 301 ASP A CA 1
ATOM 2135 C C . ASP A 1 301 ? 1.571 4.353 -20.426 1.00 94.75 301 ASP A C 1
ATOM 2137 O O . ASP A 1 301 ? 0.809 3.378 -20.292 1.00 94.75 301 ASP A O 1
ATOM 2141 N N . ASP A 1 302 ? 2.876 4.193 -20.643 1.00 96.88 302 ASP A N 1
ATOM 2142 C CA . ASP A 1 302 ? 3.444 2.889 -20.946 1.00 96.88 302 ASP A CA 1
ATOM 2143 C C . ASP A 1 302 ? 3.172 1.838 -19.875 1.00 96.88 302 ASP A C 1
ATOM 2145 O O . ASP A 1 302 ? 3.170 2.048 -18.652 1.00 96.88 302 ASP A O 1
ATOM 2149 N N . SER A 1 303 ? 2.953 0.617 -20.347 1.00 98.12 303 SER A N 1
ATOM 2150 C CA . SER A 1 303 ? 2.755 -0.519 -19.457 1.00 98.12 303 SER A CA 1
ATOM 2151 C C . SER A 1 303 ? 4.058 -0.988 -18.819 1.00 98.12 303 SER A C 1
ATOM 2153 O O . SER A 1 303 ? 4.089 -1.284 -17.623 1.00 98.12 303 SER A O 1
ATOM 2155 N N . PHE A 1 304 ? 5.121 -1.075 -19.611 1.00 98.44 304 PHE A N 1
ATOM 2156 C CA . PHE A 1 304 ? 6.448 -1.458 -19.156 1.00 98.44 304 PHE A CA 1
ATOM 2157 C C . PHE A 1 304 ? 7.472 -0.658 -19.938 1.00 98.44 304 PHE A C 1
ATOM 2159 O O . PHE A 1 304 ? 7.538 -0.791 -21.158 1.00 98.44 304 PHE A O 1
ATOM 2166 N N . GLU A 1 305 ? 8.300 0.098 -19.236 1.00 97.25 305 GLU A N 1
ATOM 2167 C CA . GLU A 1 305 ? 9.303 0.922 -19.891 1.00 97.25 305 GLU A CA 1
ATOM 2168 C C . GLU A 1 305 ? 10.681 0.688 -19.284 1.00 97.25 305 GLU A C 1
ATOM 2170 O O . GLU A 1 305 ? 10.870 0.730 -18.063 1.00 97.25 305 GLU A O 1
ATOM 2175 N N . TRP A 1 306 ? 11.659 0.431 -20.145 1.00 97.62 306 TRP A N 1
ATOM 2176 C CA . TRP A 1 306 ? 13.045 0.214 -19.764 1.00 97.62 306 TRP A CA 1
ATOM 2177 C C . TRP A 1 306 ? 13.909 1.390 -20.194 1.00 97.62 306 TRP A C 1
ATOM 2179 O O . TRP A 1 306 ? 14.082 1.655 -21.381 1.00 97.62 306 TRP A O 1
ATOM 2189 N N . TRP A 1 307 ? 14.570 1.996 -19.213 1.00 96.62 307 TRP A N 1
ATOM 2190 C CA . TRP A 1 307 ? 15.575 3.033 -19.413 1.00 96.62 307 TRP A CA 1
ATOM 2191 C C . TRP A 1 307 ? 16.961 2.443 -19.136 1.00 96.62 307 TRP A C 1
ATOM 2193 O O . TRP A 1 307 ? 17.536 2.589 -18.049 1.00 96.62 307 TRP A O 1
ATOM 2203 N N . GLY A 1 308 ? 17.473 1.703 -20.118 1.00 96.44 308 GLY A N 1
ATOM 2204 C CA . GLY A 1 308 ? 18.712 0.933 -20.050 1.00 96.44 308 GLY A CA 1
ATOM 2205 C C . GLY A 1 308 ? 18.711 -0.157 -18.972 1.00 96.44 308 GLY A C 1
ATOM 2206 O O . GLY A 1 308 ? 17.673 -0.661 -18.544 1.00 96.44 308 GLY A O 1
ATOM 2207 N N . GLY A 1 309 ? 19.901 -0.550 -18.514 1.00 97.38 309 GLY A N 1
ATOM 2208 C CA . GLY A 1 309 ? 20.074 -1.675 -17.596 1.00 97.38 309 GLY A CA 1
ATOM 2209 C C . GLY A 1 309 ? 20.157 -3.025 -18.312 1.00 97.38 309 GLY A C 1
ATOM 2210 O O . GLY A 1 309 ? 20.609 -3.124 -19.449 1.00 97.38 309 GLY A O 1
ATOM 2211 N N . ALA A 1 310 ? 19.809 -4.095 -17.599 1.00 97.81 310 ALA A N 1
ATOM 2212 C CA . ALA A 1 310 ? 19.956 -5.474 -18.066 1.00 97.81 310 ALA A CA 1
ATOM 2213 C C . ALA A 1 310 ? 18.894 -6.438 -17.504 1.00 97.81 310 ALA A C 1
ATOM 2215 O O . ALA A 1 310 ? 19.109 -7.648 -17.513 1.00 97.81 310 ALA A O 1
ATOM 2216 N N . VAL A 1 311 ? 17.789 -5.932 -16.948 1.00 98.06 311 VAL A N 1
ATOM 2217 C CA . VAL A 1 311 ? 16.727 -6.787 -16.403 1.00 98.06 311 VAL A CA 1
ATOM 2218 C C . VAL A 1 311 ? 15.945 -7.479 -17.517 1.00 98.06 311 VAL A C 1
ATOM 2220 O O . VAL A 1 311 ? 15.490 -6.841 -18.463 1.00 98.06 311 VAL A O 1
ATOM 2223 N N . ASP A 1 312 ? 15.744 -8.785 -17.359 1.00 95.94 312 ASP A N 1
ATOM 2224 C CA . ASP A 1 312 ? 14.861 -9.576 -18.209 1.00 95.94 312 ASP A CA 1
ATOM 2225 C C . ASP A 1 312 ? 13.469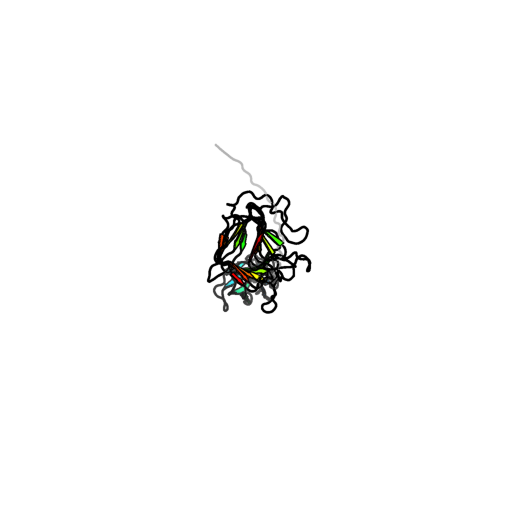 -9.690 -17.570 1.00 95.94 312 ASP A C 1
ATOM 2227 O O . ASP A 1 312 ? 13.339 -9.890 -16.361 1.00 95.94 312 ASP A O 1
ATOM 2231 N N . GLY A 1 313 ? 12.424 -9.640 -18.397 1.00 96.00 313 GLY A N 1
ATOM 2232 C CA . GLY A 1 313 ? 11.044 -9.918 -17.995 1.00 96.00 313 GLY A CA 1
ATOM 2233 C C . GLY A 1 313 ? 10.543 -11.260 -18.529 1.00 96.00 313 GLY A C 1
ATOM 2234 O O . GLY A 1 313 ? 10.876 -11.660 -19.646 1.00 96.00 313 GLY A O 1
ATOM 2235 N N . ARG A 1 314 ? 9.710 -11.970 -17.758 1.00 97.69 314 ARG A N 1
ATOM 2236 C CA . ARG A 1 314 ? 9.039 -13.203 -18.210 1.00 97.69 314 ARG A CA 1
ATOM 2237 C C . ARG A 1 314 ? 7.565 -13.201 -17.840 1.00 97.69 314 ARG A C 1
ATOM 2239 O O . ARG A 1 314 ? 7.191 -12.839 -16.732 1.00 97.69 314 ARG A O 1
ATOM 2246 N N . TYR A 1 315 ? 6.725 -13.682 -18.753 1.00 98.25 315 TYR A N 1
ATOM 2247 C CA . TYR A 1 315 ? 5.275 -13.769 -18.533 1.00 98.25 315 TYR A CA 1
ATOM 2248 C C . TYR A 1 315 ? 4.653 -12.402 -18.208 1.00 98.25 315 TYR A C 1
ATOM 2250 O O . TYR A 1 315 ? 3.849 -12.279 -17.287 1.00 98.25 315 TYR A O 1
ATOM 2258 N N . LEU A 1 316 ? 5.073 -11.373 -18.946 1.00 98.56 316 LEU A N 1
ATOM 2259 C CA . LEU A 1 316 ? 4.508 -10.037 -18.825 1.00 98.56 316 LEU A CA 1
ATOM 2260 C C . LEU A 1 316 ? 3.202 -9.955 -19.610 1.00 98.56 316 LEU A C 1
ATOM 2262 O O . LEU A 1 316 ? 3.106 -10.479 -20.723 1.00 98.56 316 LEU A O 1
ATOM 2266 N N . VAL A 1 317 ? 2.211 -9.290 -19.031 1.00 98.38 317 VAL A N 1
ATOM 2267 C CA . VAL A 1 317 ? 0.928 -9.011 -19.676 1.00 98.38 317 VAL A CA 1
ATOM 2268 C C . VAL A 1 317 ? 0.705 -7.510 -19.646 1.00 98.38 317 VAL A C 1
ATOM 2270 O O . VAL A 1 317 ? 0.738 -6.904 -18.585 1.00 98.38 317 VAL A O 1
ATOM 2273 N N . SER A 1 318 ? 0.449 -6.912 -20.801 1.00 98.06 318 SER A N 1
ATOM 2274 C CA . SER A 1 318 ? -0.092 -5.560 -20.890 1.00 98.06 318 SER A CA 1
ATOM 2275 C C . SER A 1 318 ? -1.474 -5.647 -21.525 1.00 98.06 318 SER A C 1
ATOM 2277 O O . SER A 1 318 ? -1.664 -6.365 -22.512 1.00 98.06 318 SER A O 1
ATOM 2279 N N . TYR A 1 319 ? -2.449 -4.961 -20.938 1.00 97.69 319 TYR A N 1
ATOM 2280 C CA . TYR A 1 319 ? -3.814 -4.918 -21.441 1.00 97.69 319 TYR A CA 1
ATOM 2281 C C . TYR A 1 319 ? -4.383 -3.508 -21.279 1.00 97.69 319 TYR A C 1
ATOM 2283 O O . TYR A 1 319 ? -4.317 -2.941 -20.193 1.00 97.69 319 TYR A O 1
ATOM 2291 N N . GLU A 1 320 ? -4.947 -2.966 -22.364 1.00 96.00 320 GLU A N 1
ATOM 2292 C CA . GLU A 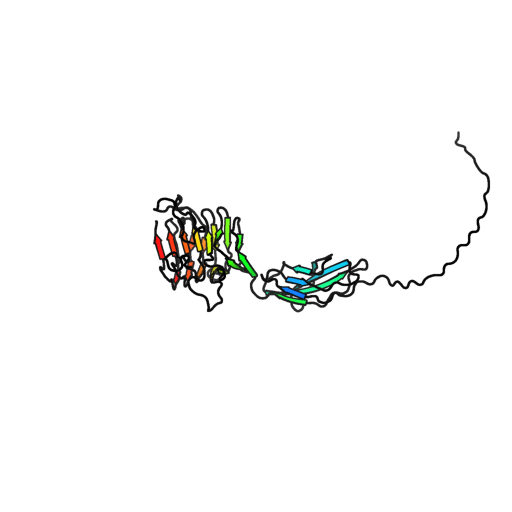1 320 ? -5.516 -1.607 -22.418 1.00 96.00 320 GLU A CA 1
ATOM 2293 C C . GLU A 1 320 ? -4.520 -0.485 -22.053 1.00 96.00 320 GLU A C 1
ATOM 2295 O O . GLU A 1 320 ? -4.892 0.464 -21.376 1.00 96.00 320 GLU A O 1
ATOM 2300 N N . SER A 1 321 ? -3.262 -0.581 -22.508 1.00 94.75 321 SER A N 1
ATOM 2301 C CA . SER A 1 321 ? -2.295 0.530 -22.395 1.00 94.75 321 SER A CA 1
ATOM 2302 C C . SER A 1 321 ? -2.805 1.776 -23.125 1.00 94.75 321 SER A C 1
ATOM 2304 O O . SER A 1 321 ? -3.404 1.652 -24.198 1.00 94.75 321 SER A O 1
ATOM 2306 N N . GLY A 1 322 ? -2.585 2.949 -22.533 1.00 94.19 322 GLY A N 1
ATOM 2307 C CA . GLY A 1 322 ? -2.937 4.242 -23.112 1.00 94.19 322 GLY A CA 1
ATOM 2308 C C . GLY A 1 322 ? -1.927 4.735 -24.149 1.00 94.19 322 GLY A C 1
ATOM 2309 O O . GLY A 1 322 ? -2.358 5.344 -25.130 1.00 94.19 322 GLY A O 1
ATOM 2310 N N . ASP A 1 323 ? -0.646 4.389 -23.973 1.00 94.06 323 ASP A N 1
ATOM 2311 C CA . ASP A 1 323 ? 0.419 4.577 -24.967 1.00 94.06 323 ASP A CA 1
ATOM 2312 C C . ASP A 1 323 ? 1.080 3.232 -25.336 1.00 94.06 323 ASP A C 1
ATOM 2314 O O . ASP A 1 323 ? 0.373 2.317 -25.791 1.00 94.06 323 ASP A O 1
ATOM 2318 N N . ASP A 1 324 ? 2.380 3.026 -25.106 1.00 96.19 324 ASP A N 1
ATOM 2319 C CA . ASP A 1 324 ? 3.063 1.813 -25.532 1.00 96.19 324 ASP A CA 1
ATOM 2320 C C . ASP A 1 324 ? 2.887 0.651 -24.542 1.00 96.19 324 ASP A C 1
ATOM 2322 O O . ASP A 1 324 ? 2.823 0.754 -23.313 1.00 96.19 324 ASP A O 1
ATOM 2326 N N . HIS A 1 325 ? 2.778 -0.556 -25.094 1.00 97.56 325 HIS A N 1
ATOM 2327 C CA . HIS A 1 325 ? 2.724 -1.763 -24.269 1.00 97.56 325 HIS A CA 1
ATOM 2328 C C . HIS A 1 325 ? 4.095 -2.095 -23.669 1.00 97.56 325 HIS A C 1
ATOM 2330 O O . HIS A 1 325 ? 4.179 -2.627 -22.561 1.00 97.56 325 HIS A O 1
ATOM 2336 N N . PHE A 1 326 ? 5.153 -1.850 -24.437 1.00 97.25 326 PHE A N 1
ATOM 2337 C CA . PHE A 1 326 ? 6.530 -2.093 -24.044 1.00 97.25 326 PHE A CA 1
ATOM 2338 C C . PHE A 1 326 ? 7.435 -1.107 -24.786 1.00 97.25 326 PHE A C 1
ATOM 2340 O O . PHE A 1 326 ? 7.517 -1.203 -26.014 1.00 97.25 326 PHE A O 1
ATOM 2347 N N . ASP A 1 327 ? 8.138 -0.244 -24.057 1.00 95.81 327 ASP A N 1
ATOM 2348 C CA . ASP A 1 327 ? 9.127 0.675 -24.627 1.00 95.81 327 ASP A CA 1
ATOM 2349 C C . ASP A 1 327 ? 10.525 0.451 -24.026 1.00 95.81 327 ASP A C 1
ATOM 2351 O O . ASP A 1 327 ? 10.700 0.129 -22.849 1.00 95.81 327 ASP A O 1
ATOM 2355 N N . TRP A 1 328 ? 11.548 0.559 -24.870 1.00 93.69 328 TRP A N 1
ATOM 2356 C CA . TRP A 1 328 ? 12.948 0.434 -24.494 1.00 93.69 328 TRP A CA 1
ATOM 2357 C C . TRP A 1 328 ? 13.750 1.584 -25.066 1.00 93.69 328 TRP A C 1
ATOM 2359 O O . TRP A 1 328 ? 13.901 1.742 -26.281 1.00 93.69 328 TRP A O 1
ATOM 2369 N N . THR A 1 329 ? 14.445 2.264 -24.173 1.00 92.62 329 THR A N 1
ATOM 2370 C CA . THR A 1 329 ? 15.403 3.296 -24.518 1.00 92.62 329 THR A CA 1
ATOM 2371 C C . THR A 1 329 ? 16.676 3.131 -23.692 1.00 92.62 329 THR A C 1
ATOM 2373 O O . THR A 1 329 ? 16.748 2.373 -22.728 1.00 92.62 329 THR A O 1
ATOM 2376 N N . GLU A 1 330 ? 17.744 3.802 -24.109 1.00 89.19 330 GLU A N 1
ATOM 2377 C CA . GLU A 1 330 ? 18.982 3.960 -23.327 1.00 89.19 330 GLU A CA 1
ATOM 2378 C C . GLU A 1 330 ? 19.789 2.698 -22.949 1.00 89.19 330 GLU A C 1
ATOM 2380 O O . GLU A 1 330 ? 20.697 2.775 -22.111 1.00 89.19 330 GLU A O 1
ATOM 2385 N N . GLY A 1 331 ? 19.502 1.559 -23.588 1.00 67.00 331 GLY A N 1
ATOM 2386 C CA . GLY A 1 331 ? 20.257 0.297 -23.485 1.00 67.00 331 GLY A CA 1
ATOM 2387 C C . GLY A 1 331 ? 21.523 0.210 -24.332 1.00 67.00 331 GLY A C 1
ATOM 2388 O O . GLY A 1 331 ? 21.663 0.963 -25.326 1.00 67.00 331 GLY A O 1
#

Solvent-accessible surface area (backbone atoms only — not comparable to full-atom values): 16924 Å² total; per-residue (Å²): 138,88,90,84,86,87,90,84,90,84,88,82,81,91,78,91,72,84,79,74,84,76,74,85,77,85,74,81,68,69,72,74,72,47,15,62,49,34,46,73,62,45,76,42,71,40,97,42,54,56,30,40,41,33,37,39,50,84,51,81,77,39,71,25,28,39,33,30,41,15,55,33,85,75,60,57,71,72,42,80,80,42,67,78,33,75,66,51,63,50,76,45,59,92,67,57,76,76,38,32,39,20,35,36,36,21,20,20,34,101,70,36,73,25,52,58,24,72,76,38,73,48,70,36,76,79,64,28,44,45,79,42,59,64,63,38,70,50,71,44,77,46,51,51,67,33,44,33,31,30,42,31,77,25,33,30,31,57,78,10,39,45,37,37,39,46,40,18,41,36,22,18,25,70,90,29,89,48,3,21,44,34,35,31,54,67,11,30,36,41,34,57,24,35,96,92,31,40,23,36,38,32,44,52,45,57,90,92,68,61,46,53,29,48,10,18,27,38,37,37,29,22,36,2,37,53,72,63,76,72,89,36,65,49,75,61,45,91,93,68,47,47,77,46,46,82,27,82,33,43,71,25,58,42,35,34,42,24,26,32,38,35,30,18,9,9,12,61,61,53,78,85,71,84,45,52,25,27,21,34,35,31,30,6,26,5,45,54,24,45,40,32,43,36,32,27,34,35,12,37,21,30,24,33,33,33,45,17,27,45,53,61,78,43,67,70,42,64,43,66,42,57,54,44,59,67,48,81,44,49,97

Radius of gyration: 34.55 Å; Cα contacts (8 Å, |Δi|>4): 971; chains: 1; bounding box: 55×36×125 Å

Mean predicted aligned error: 10.08 Å

pLDDT: mean 90.43, std 16.54, range [31.33, 98.94]

Sequence (331 aa):
MPFSVRTIPVAAAAVLLAVSLAACGDDNTNPPATPPAPTGLAAALSADSSTVELSWNAVTGATGYVLERAEGSPAGTFAQIGGDLTGTTYSDADIEINVAYSYRVSAFNDQGTGTPSAVVTIAIEGERVATISDNITADRTLFADTLYTLSGYVKVASGATLTIQPGTTIVGDPAVAGSSLWILRGARIDAQGTADAPIVFTSGNPVGSRAPGDWGGVLIIGNGIINRAPPVLTEGPQGVTETYSGGINNADNSGTLRYVRIEFAGYDVSGGAGQELNSLSLYAVGSGTTLEFVQSLSGLDDSFEWWGGAVDGRYLVSYESGDDHFDWTEG